Protein AF-0000000080283182 (afdb_homodimer)

Structure (mmCIF, N/CA/C/O backbone):
data_AF-0000000080283182-model_v1
#
loop_
_entity.id
_entity.type
_entity.pdbx_description
1 polymer 'HxlR family transcriptional regulator'
#
loop_
_atom_site.group_PDB
_atom_site.id
_atom_site.type_symbol
_atom_site.label_atom_id
_atom_site.label_alt_id
_atom_site.label_comp_id
_atom_site.label_asym_id
_atom_site.label_entity_id
_atom_site.label_seq_id
_atom_site.pdbx_PDB_ins_code
_atom_site.Cartn_x
_atom_site.Cartn_y
_atom_site.Cartn_z
_atom_site.occupancy
_atom_site.B_iso_or_equiv
_atom_site.auth_seq_id
_atom_site.auth_comp_id
_atom_site.auth_asym_id
_atom_site.auth_atom_id
_atom_site.pdbx_PDB_model_num
ATOM 1 N N . MET A 1 1 ? 0.717 10.25 -11.133 1 77.62 1 MET A N 1
ATOM 2 C CA . MET A 1 1 ? 1.386 9.875 -9.891 1 77.62 1 MET A CA 1
ATOM 3 C C . MET A 1 1 ? 0.505 8.953 -9.055 1 77.62 1 MET A C 1
ATOM 5 O O . MET A 1 1 ? 0.896 7.824 -8.75 1 77.62 1 MET A O 1
ATOM 9 N N . ALA A 1 2 ? -0.697 9.297 -8.867 1 79.38 2 ALA A N 1
ATOM 10 C CA . ALA A 1 2 ? -1.599 8.492 -8.047 1 79.38 2 ALA A CA 1
ATOM 11 C C . ALA A 1 2 ? -1.772 7.09 -8.633 1 79.38 2 ALA A C 1
ATOM 13 O O . ALA A 1 2 ? -1.89 6.113 -7.895 1 79.38 2 ALA A O 1
ATOM 14 N N . ALA A 1 3 ? -1.651 7.098 -9.953 1 84.56 3 ALA A N 1
ATOM 15 C CA . ALA A 1 3 ? -1.828 5.812 -10.633 1 84.56 3 ALA A CA 1
ATOM 16 C C . ALA A 1 3 ? -0.671 4.867 -10.32 1 84.56 3 ALA A C 1
ATOM 18 O O . ALA A 1 3 ? -0.865 3.652 -10.211 1 84.56 3 ALA A O 1
ATOM 19 N N . ALA A 1 4 ? 0.485 5.418 -10.164 1 87.88 4 ALA A N 1
ATOM 20 C CA . ALA A 1 4 ? 1.66 4.609 -9.844 1 87.88 4 ALA A CA 1
ATOM 21 C C . ALA A 1 4 ? 1.53 3.967 -8.469 1 87.88 4 ALA A C 1
ATOM 23 O O . ALA A 1 4 ? 1.884 2.801 -8.281 1 87.88 4 ALA A O 1
ATOM 24 N N . PHE A 1 5 ? 0.938 4.68 -7.555 1 90.19 5 PHE A N 1
ATOM 25 C CA . PHE A 1 5 ? 0.742 4.156 -6.207 1 90.19 5 PHE A CA 1
ATOM 26 C C . PHE A 1 5 ? -0.4 3.148 -6.18 1 90.19 5 PHE A C 1
ATOM 28 O O . PHE A 1 5 ? -0.365 2.184 -5.414 1 90.19 5 PHE A O 1
ATOM 35 N N . ALA A 1 6 ? -1.309 3.338 -7.027 1 86.5 6 ALA A N 1
ATOM 36 C CA . ALA A 1 6 ? -2.473 2.457 -7.082 1 86.5 6 ALA A CA 1
ATOM 37 C C . ALA A 1 6 ? -2.096 1.083 -7.629 1 86.5 6 ALA A C 1
ATOM 39 O O . ALA A 1 6 ? -2.76 0.088 -7.332 1 86.5 6 ALA A O 1
ATOM 40 N N . ALA A 1 7 ? -0.996 1.029 -8.352 1 85.56 7 ALA A N 1
ATOM 41 C CA . ALA A 1 7 ? -0.604 -0.198 -9.039 1 85.56 7 ALA A CA 1
ATOM 42 C C . ALA A 1 7 ? -0.27 -1.304 -8.039 1 85.56 7 ALA A C 1
ATOM 44 O O . ALA A 1 7 ? -0.52 -2.482 -8.305 1 85.56 7 ALA A O 1
ATOM 45 N N . ILE A 1 8 ? 0.226 -0.947 -6.957 1 85.25 8 ILE A N 1
ATOM 46 C CA . ILE A 1 8 ? 0.583 -1.993 -6.004 1 85.25 8 ILE A CA 1
ATOM 47 C C . ILE A 1 8 ? -0.077 -1.712 -4.656 1 85.25 8 ILE A C 1
ATOM 49 O O . ILE A 1 8 ? 0.289 -2.311 -3.641 1 85.25 8 ILE A O 1
ATOM 53 N N . GLY A 1 9 ? -0.959 -0.831 -4.777 1 84.81 9 GLY A N 1
ATOM 54 C CA . GLY A 1 9 ? -1.733 -0.543 -3.58 1 84.81 9 GLY A CA 1
ATOM 55 C C . GLY A 1 9 ? -2.793 -1.589 -3.291 1 84.81 9 GLY A C 1
ATOM 56 O O . GLY A 1 9 ? -3.102 -2.422 -4.145 1 84.81 9 GLY A O 1
ATOM 57 N N . GLY A 1 10 ? -3.328 -1.632 -2.061 1 83.94 10 GLY A N 1
ATOM 58 C CA . GLY A 1 10 ? -4.32 -2.596 -1.616 1 83.94 10 GLY A CA 1
ATOM 59 C C . GLY A 1 10 ? -3.914 -3.336 -0.357 1 83.94 10 GLY A C 1
ATOM 60 O O . GLY A 1 10 ? -2.723 -3.479 -0.072 1 83.94 10 GLY A O 1
ATOM 61 N N . LYS A 1 11 ? -4.875 -3.809 0.242 1 84 11 LYS A N 1
ATOM 62 C CA . LYS A 1 11 ? -4.648 -4.402 1.557 1 84 11 LYS A CA 1
ATOM 63 C C . LYS A 1 11 ? -3.949 -5.754 1.437 1 84 11 LYS A C 1
ATOM 65 O O . LYS A 1 11 ? -3.164 -6.133 2.307 1 84 11 LYS A O 1
ATOM 70 N N . TRP A 1 12 ? -4.102 -6.398 0.311 1 89.69 12 TRP A N 1
ATOM 71 C CA . TRP A 1 12 ? -3.688 -7.797 0.297 1 89.69 12 TRP A CA 1
ATOM 72 C C . TRP A 1 12 ? -2.586 -8.023 -0.733 1 89.69 12 TRP A C 1
ATOM 74 O O . TRP A 1 12 ? -1.868 -9.023 -0.67 1 89.69 12 TRP A O 1
ATOM 84 N N . LYS A 1 13 ? -2.311 -7.195 -1.584 1 92.38 13 LYS A N 1
ATOM 85 C CA . LYS A 1 13 ? -1.453 -7.461 -2.734 1 92.38 13 LYS A CA 1
ATOM 86 C C . LYS A 1 13 ? -0.019 -7.742 -2.299 1 92.38 13 LYS A C 1
ATOM 88 O O . LYS A 1 13 ? 0.546 -8.781 -2.643 1 92.38 13 LYS A O 1
ATOM 93 N N . LEU A 1 14 ? 0.535 -6.887 -1.477 1 94.38 14 LEU A N 1
ATOM 94 C CA . LEU A 1 14 ? 1.934 -7.043 -1.093 1 94.38 14 LEU A CA 1
ATOM 95 C C . LEU A 1 14 ? 2.107 -8.227 -0.147 1 94.38 14 LEU A C 1
ATOM 97 O O . LEU A 1 14 ? 3.129 -8.914 -0.192 1 94.38 14 LEU A O 1
ATOM 101 N N . THR A 1 15 ? 1.124 -8.438 0.699 1 94.19 15 THR A N 1
ATOM 102 C CA . THR A 1 15 ? 1.16 -9.594 1.593 1 94.19 15 THR A CA 1
ATOM 103 C C . THR A 1 15 ? 1.187 -10.898 0.795 1 94.19 15 THR A C 1
ATOM 105 O O . THR A 1 15 ? 1.997 -11.781 1.071 1 94.19 15 THR A O 1
ATOM 108 N N . LEU A 1 16 ? 0.335 -10.945 -0.167 1 96 16 LEU A N 1
ATOM 109 C CA . LEU A 1 16 ? 0.269 -12.148 -0.986 1 96 16 LEU A CA 1
ATOM 110 C C . LEU A 1 16 ? 1.57 -12.359 -1.755 1 96 16 LEU A C 1
ATOM 112 O O . LEU A 1 16 ? 2.07 -13.484 -1.848 1 96 16 LEU A O 1
ATOM 116 N N . VAL A 1 17 ? 2.104 -11.32 -2.299 1 97 17 VAL A N 1
ATOM 117 C CA . VAL A 1 17 ? 3.359 -11.398 -3.037 1 97 17 VAL A CA 1
ATOM 118 C C . VAL A 1 17 ? 4.473 -11.883 -2.111 1 97 17 VAL A C 1
ATOM 120 O O . VAL A 1 17 ? 5.297 -12.711 -2.504 1 97 17 VAL A O 1
ATOM 123 N N . TYR A 1 18 ? 4.5 -11.406 -0.94 1 96.62 18 TYR A N 1
ATOM 124 C CA . TYR A 1 18 ? 5.48 -11.828 0.052 1 96.62 18 TYR A CA 1
ATOM 125 C C . TYR A 1 18 ? 5.375 -13.328 0.316 1 96.62 18 TYR A C 1
ATOM 127 O O . TYR A 1 18 ? 6.383 -14.039 0.316 1 96.62 18 TYR A O 1
ATOM 135 N N . TRP A 1 19 ? 4.145 -13.781 0.59 1 96.31 19 TRP A N 1
ATOM 136 C CA . TRP A 1 19 ? 3.945 -15.195 0.891 1 96.31 19 TRP A CA 1
ATOM 137 C C . TRP A 1 19 ? 4.355 -16.062 -0.291 1 96.31 19 TRP A C 1
ATOM 139 O O . TRP A 1 19 ? 5.039 -17.078 -0.117 1 96.31 19 TRP A O 1
ATOM 149 N N . LEU A 1 20 ? 4.082 -15.602 -1.479 1 97.81 20 LEU A N 1
ATOM 150 C CA . LEU A 1 20 ? 4.391 -16.391 -2.67 1 97.81 20 LEU A CA 1
ATOM 151 C C . LEU A 1 20 ? 5.883 -16.344 -2.982 1 97.81 20 LEU A C 1
ATOM 153 O O . LEU A 1 20 ? 6.406 -17.219 -3.662 1 97.81 20 LEU A O 1
ATOM 157 N N . ALA A 1 21 ? 6.547 -15.289 -2.582 1 97.62 21 ALA A N 1
ATOM 158 C CA . ALA A 1 21 ? 8 -15.211 -2.732 1 97.62 21 ALA A CA 1
ATOM 159 C C . ALA A 1 21 ? 8.695 -16.281 -1.896 1 97.62 21 ALA A C 1
ATOM 161 O O . ALA A 1 21 ? 9.828 -16.672 -2.189 1 97.62 21 ALA A O 1
ATOM 162 N N . HIS A 1 22 ? 8.016 -16.703 -0.906 1 96.38 22 HIS A N 1
ATOM 163 C CA . HIS A 1 22 ? 8.602 -17.703 -0.014 1 96.38 22 HIS A CA 1
ATOM 164 C C . HIS A 1 22 ? 8.078 -19.094 -0.325 1 96.38 22 HIS A C 1
ATOM 166 O O . HIS A 1 22 ? 8.297 -20.031 0.449 1 96.38 22 HIS A O 1
ATOM 172 N N . GLY A 1 23 ? 7.352 -19.219 -1.349 1 96.69 23 GLY A N 1
ATOM 173 C CA . GLY A 1 23 ? 6.906 -20.516 -1.822 1 96.69 23 GLY A CA 1
ATOM 174 C C . GLY A 1 23 ? 5.574 -20.469 -2.545 1 96.69 23 GLY A C 1
ATOM 175 O O . GLY A 1 23 ? 4.656 -19.75 -2.117 1 96.69 23 GLY A O 1
ATOM 176 N N . GLU A 1 24 ? 5.586 -21.203 -3.637 1 97.25 24 GLU A N 1
ATOM 177 C CA . GLU A 1 24 ? 4.297 -21.344 -4.309 1 97.25 24 GLU A CA 1
ATOM 178 C C . GLU A 1 24 ? 3.266 -22 -3.389 1 97.25 24 GLU A C 1
ATOM 180 O O . GLU A 1 24 ? 3.625 -22.703 -2.443 1 97.25 24 GLU A O 1
ATOM 185 N N . SER A 1 25 ? 1.929 -21.719 -3.652 1 97.12 25 SER A N 1
ATOM 186 C CA . SER A 1 25 ? 0.898 -22.234 -2.756 1 97.12 25 SER A CA 1
ATOM 187 C C . SER A 1 25 ? -0.432 -22.406 -3.482 1 97.12 25 SER A C 1
ATOM 189 O O . SER A 1 25 ? -0.681 -21.734 -4.492 1 97.12 25 SER A O 1
ATOM 191 N N . HIS A 1 26 ? -1.132 -23.391 -2.971 1 96.5 26 HIS A N 1
ATOM 192 C CA . HIS A 1 26 ? -2.504 -23.5 -3.449 1 96.5 26 HIS A CA 1
ATOM 193 C C . HIS A 1 26 ? -3.438 -22.562 -2.691 1 96.5 26 HIS A C 1
ATOM 195 O O . HIS A 1 26 ? -3.025 -21.922 -1.725 1 96.5 26 HIS A O 1
ATOM 201 N N . PHE A 1 27 ? -4.699 -22.469 -3.221 1 96.94 27 PHE A N 1
ATOM 202 C CA . PHE A 1 27 ? -5.668 -21.5 -2.723 1 96.94 27 PHE A CA 1
ATOM 203 C C . PHE A 1 27 ? -5.867 -21.656 -1.22 1 96.94 27 PHE A C 1
ATOM 205 O O . PHE A 1 27 ? -5.77 -20.688 -0.47 1 96.94 27 PHE A O 1
ATOM 212 N N . ALA A 1 28 ? -6.051 -22.828 -0.768 1 95.56 28 ALA A N 1
ATOM 213 C CA . ALA A 1 28 ? -6.324 -23.109 0.64 1 95.56 28 ALA A CA 1
ATOM 214 C C . ALA A 1 28 ? -5.121 -22.75 1.511 1 95.56 28 ALA A C 1
ATOM 216 O O . ALA A 1 28 ? -5.281 -22.297 2.645 1 95.56 28 ALA A O 1
ATOM 217 N N . GLY A 1 29 ? -3.98 -22.984 1.053 1 95.75 29 GLY A N 1
ATOM 218 C CA . GLY A 1 29 ? -2.764 -22.625 1.763 1 95.75 29 GLY A CA 1
ATOM 219 C C . GLY A 1 29 ? -2.619 -21.125 1.969 1 95.75 29 GLY A C 1
ATOM 220 O O . GLY A 1 29 ? -2.252 -20.672 3.057 1 95.75 29 GLY A O 1
ATOM 221 N N . LEU A 1 30 ? -2.912 -20.375 0.934 1 96.19 30 LEU A N 1
ATOM 222 C CA . LEU A 1 30 ? -2.869 -18.922 1.03 1 96.19 30 LEU A CA 1
ATOM 223 C C . LEU A 1 30 ? -3.936 -18.406 1.991 1 96.19 30 LEU A C 1
ATOM 225 O O . LEU A 1 30 ? -3.678 -17.5 2.783 1 96.19 30 LEU A O 1
ATOM 229 N N . ARG A 1 31 ? -5.055 -19.031 1.892 1 94.56 31 ARG A N 1
ATOM 230 C CA . ARG A 1 31 ? -6.148 -18.625 2.771 1 94.56 31 ARG A CA 1
ATOM 231 C C . ARG A 1 31 ? -5.781 -18.844 4.234 1 94.56 31 ARG A C 1
ATOM 233 O O . ARG A 1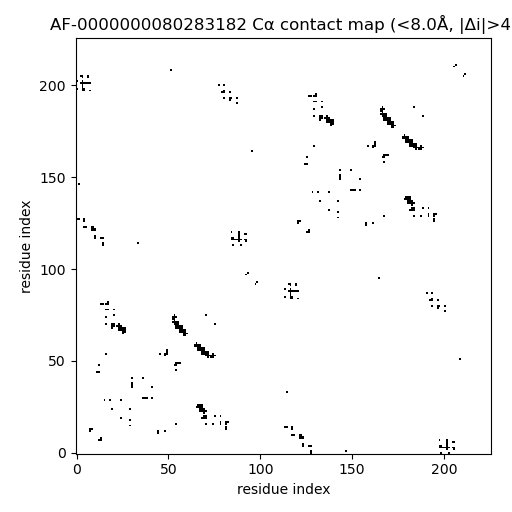 31 ? -6.074 -18 5.086 1 94.56 31 ARG A O 1
ATOM 240 N N . ARG A 1 32 ? -5.105 -19.844 4.531 1 93 32 ARG A N 1
ATOM 241 C CA . ARG A 1 32 ? -4.723 -20.188 5.898 1 93 32 ARG A CA 1
ATOM 242 C C . ARG A 1 32 ? -3.711 -19.188 6.445 1 93 32 ARG A C 1
ATOM 244 O O . ARG A 1 32 ? -3.76 -18.828 7.621 1 93 32 ARG A O 1
ATOM 251 N N . ARG A 1 33 ? -2.871 -18.734 5.648 1 89.88 33 ARG A N 1
ATOM 252 C CA . ARG A 1 33 ? -1.852 -17.766 6.059 1 89.88 33 ARG A CA 1
ATOM 253 C C . ARG A 1 33 ? -2.469 -16.406 6.336 1 89.88 33 ARG A C 1
ATOM 255 O O . ARG A 1 33 ? -1.979 -15.656 7.184 1 89.88 33 ARG A O 1
ATOM 262 N N . GLY A 1 34 ? -3.418 -16.109 5.508 1 80.88 34 GLY A N 1
ATOM 263 C CA . GLY A 1 34 ? -4.051 -14.805 5.582 1 80.88 34 GLY A CA 1
ATOM 264 C C . GLY A 1 34 ? -5.203 -14.75 6.57 1 80.88 34 GLY A C 1
ATOM 265 O O . GLY A 1 34 ? -6.113 -13.938 6.422 1 80.88 34 GLY A O 1
ATOM 266 N N . ALA A 1 35 ? -5.223 -15.5 7.672 1 68.88 35 ALA A N 1
ATOM 267 C CA . ALA A 1 35 ? -6.336 -15.508 8.609 1 68.88 35 ALA A CA 1
ATOM 268 C C . ALA A 1 35 ? -6.906 -14.102 8.797 1 68.88 35 ALA A C 1
ATOM 270 O O . ALA A 1 35 ? -6.16 -13.148 9.031 1 68.88 35 ALA A O 1
ATOM 271 N N . PRO A 1 36 ? -8.18 -13.859 8.328 1 84.81 36 PRO A N 1
ATOM 272 C CA . PRO A 1 36 ? -9.281 -12.898 8.25 1 84.81 36 PRO A CA 1
ATOM 273 C C . PRO A 1 36 ? -9.586 -12.453 6.824 1 84.81 36 PRO A C 1
ATOM 275 O O . PRO A 1 36 ? -10.445 -11.594 6.605 1 84.81 36 PRO A O 1
ATOM 278 N N . ILE A 1 37 ? -8.883 -13.047 5.891 1 90.12 37 ILE A N 1
ATOM 279 C CA . ILE A 1 37 ? -9.25 -12.766 4.508 1 90.12 37 ILE A CA 1
ATOM 280 C C . ILE A 1 37 ? -10.312 -13.766 4.043 1 90.12 37 ILE A C 1
ATOM 282 O O . ILE A 1 37 ? -10.172 -14.969 4.258 1 90.12 37 ILE A O 1
ATOM 286 N N . THR A 1 38 ? -11.375 -13.352 3.453 1 95.06 38 THR A N 1
ATOM 287 C CA . THR A 1 38 ? -12.43 -14.234 2.963 1 95.06 38 THR A CA 1
ATOM 288 C C . THR A 1 38 ? -12.023 -14.875 1.642 1 95.06 38 THR A C 1
ATOM 290 O O . THR A 1 38 ? -11.156 -14.359 0.93 1 95.06 38 THR A O 1
ATOM 293 N N . PRO A 1 39 ? -12.648 -15.977 1.296 1 96.25 39 PRO A N 1
ATOM 294 C CA . PRO A 1 39 ? -12.352 -16.625 0.012 1 96.25 39 PRO A CA 1
ATOM 295 C C . PRO A 1 39 ? -12.609 -15.703 -1.18 1 96.25 39 PRO A C 1
ATOM 297 O O . PRO A 1 39 ? -11.828 -15.695 -2.137 1 96.25 39 PRO A O 1
ATOM 300 N N . LYS A 1 40 ? -13.617 -14.984 -1.118 1 97.19 40 LYS A N 1
ATOM 301 C CA . LYS A 1 40 ? -13.969 -14.086 -2.215 1 97.19 40 LYS A CA 1
ATOM 302 C C . LYS A 1 40 ? -12.875 -13.039 -2.432 1 97.19 40 LYS A C 1
ATOM 304 O O . LYS A 1 40 ? -12.445 -12.812 -3.564 1 97.19 40 LYS A O 1
ATOM 309 N N . VAL A 1 41 ? -12.484 -12.43 -1.392 1 95.62 41 VAL A N 1
ATOM 310 C CA . VAL A 1 41 ? -11.477 -11.375 -1.478 1 95.62 41 VAL A CA 1
ATOM 311 C C . VAL A 1 41 ? -10.148 -11.969 -1.944 1 95.6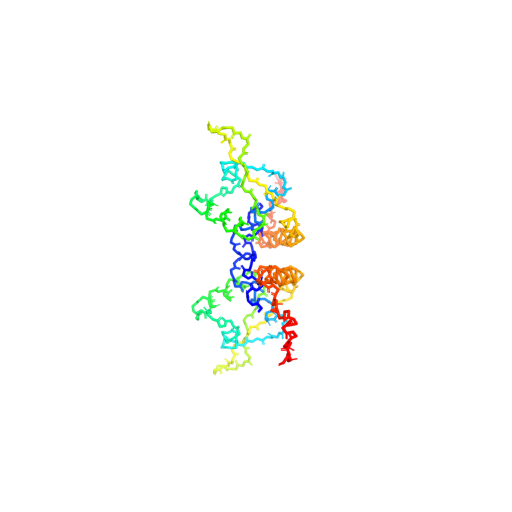2 41 VAL A C 1
ATOM 313 O O . VAL A 1 41 ? -9.461 -11.383 -2.777 1 95.62 41 VAL A O 1
ATOM 316 N N . LEU A 1 42 ? -9.805 -13.109 -1.4 1 96.94 42 LEU A N 1
ATOM 317 C CA . LEU A 1 42 ? -8.578 -13.773 -1.825 1 96.94 42 LEU A CA 1
ATOM 318 C C . LEU A 1 42 ? -8.609 -14.07 -3.32 1 96.94 42 LEU A C 1
ATOM 320 O O . LEU A 1 42 ? -7.641 -13.805 -4.031 1 96.94 42 LEU A O 1
ATOM 324 N N . ALA A 1 43 ? -9.727 -14.578 -3.822 1 97.88 43 ALA A N 1
ATOM 325 C CA . ALA A 1 43 ? -9.883 -14.875 -5.246 1 97.88 43 ALA A CA 1
ATOM 326 C C . ALA A 1 43 ? -9.727 -13.609 -6.09 1 97.88 43 ALA A C 1
ATOM 328 O O . ALA A 1 43 ? -9.039 -13.625 -7.113 1 97.88 43 ALA A O 1
ATOM 329 N N . GLU A 1 44 ? -10.336 -12.609 -5.641 1 97.25 44 GLU A N 1
ATOM 330 C CA . GLU A 1 44 ? -10.258 -11.328 -6.34 1 97.25 44 GLU A CA 1
ATOM 331 C C . GLU A 1 44 ? -8.828 -10.805 -6.375 1 97.25 44 GLU A C 1
ATOM 333 O O . GLU A 1 44 ? -8.359 -10.328 -7.41 1 97.25 44 GLU A O 1
ATOM 338 N N . GLN A 1 45 ? -8.125 -10.914 -5.25 1 96.25 45 GLN A N 1
ATOM 339 C CA . GLN A 1 45 ? -6.742 -10.453 -5.176 1 96.25 45 GLN A CA 1
ATOM 340 C C . GLN A 1 45 ? -5.836 -11.273 -6.09 1 96.25 45 GLN A C 1
ATOM 342 O O . GLN A 1 45 ? -4.969 -10.727 -6.773 1 96.25 45 GLN A O 1
ATOM 347 N N . LEU A 1 46 ? -6.047 -12.531 -6.125 1 97.81 46 LEU A N 1
ATOM 348 C CA . LEU A 1 46 ? -5.242 -13.398 -6.977 1 97.81 46 LEU A CA 1
ATOM 349 C C . LEU A 1 46 ? -5.516 -13.117 -8.453 1 97.81 46 LEU A C 1
ATOM 351 O O . LEU A 1 46 ? -4.586 -13.094 -9.266 1 97.81 46 LEU A O 1
ATOM 355 N N . ARG A 1 47 ? -6.77 -12.867 -8.797 1 97.88 47 ARG A N 1
ATOM 356 C CA . ARG A 1 47 ? -7.121 -12.508 -10.164 1 97.88 47 ARG A CA 1
ATOM 357 C C . ARG A 1 47 ? -6.453 -11.203 -10.578 1 97.88 47 ARG A C 1
ATOM 359 O O . ARG A 1 47 ? -5.945 -11.078 -11.695 1 97.88 47 ARG A O 1
ATOM 366 N N . GLU A 1 48 ? -6.461 -10.25 -9.758 1 96.38 48 GLU A N 1
ATOM 367 C CA . GLU A 1 48 ? -5.84 -8.961 -10.055 1 96.38 48 GLU A CA 1
ATOM 368 C C . GLU A 1 48 ? -4.328 -9.102 -10.219 1 96.38 48 GLU A C 1
ATOM 370 O O . GLU A 1 48 ? -3.746 -8.523 -11.141 1 96.38 48 GLU A O 1
ATOM 375 N N . LEU A 1 49 ? -3.732 -9.859 -9.344 1 97.19 49 LEU A N 1
ATOM 376 C CA . LEU A 1 49 ? -2.293 -10.07 -9.43 1 97.19 49 LEU A CA 1
ATOM 377 C C . LEU A 1 49 ? -1.924 -10.82 -10.703 1 97.19 49 LEU A C 1
ATOM 379 O O . LEU A 1 49 ? -0.879 -10.555 -11.305 1 97.19 49 LEU A O 1
ATOM 383 N N . GLU A 1 50 ? -2.791 -11.734 -11.094 1 97.81 50 GLU A N 1
ATOM 384 C CA . GLU A 1 50 ? -2.586 -12.445 -12.352 1 97.81 50 GLU A CA 1
ATOM 385 C C . GLU A 1 50 ? -2.723 -11.5 -13.547 1 97.81 50 GLU A C 1
ATOM 387 O O . GLU A 1 50 ? -1.884 -11.508 -14.445 1 97.81 50 GLU A O 1
ATOM 392 N N . ALA A 1 51 ? -3.736 -10.703 -13.539 1 95.62 51 ALA A N 1
ATOM 393 C CA . ALA A 1 51 ? -3.984 -9.75 -14.617 1 95.62 51 ALA A CA 1
ATOM 394 C C . ALA A 1 51 ? -2.832 -8.758 -14.742 1 95.62 51 ALA A C 1
ATOM 396 O O . ALA A 1 51 ? -2.496 -8.328 -15.852 1 95.62 51 ALA A O 1
ATOM 397 N N . ASP A 1 52 ? -2.189 -8.492 -13.664 1 94.88 52 ASP A N 1
ATOM 398 C CA . ASP A 1 52 ? -1.088 -7.539 -13.633 1 94.88 52 ASP A CA 1
ATOM 399 C C . ASP A 1 52 ? 0.235 -8.211 -13.992 1 94.88 52 ASP A C 1
ATOM 401 O O . ASP A 1 52 ? 1.271 -7.551 -14.086 1 94.88 52 ASP A O 1
ATOM 405 N N . GLY A 1 53 ? 0.181 -9.516 -14.07 1 96.94 53 GLY A N 1
ATOM 406 C CA . GLY A 1 53 ? 1.356 -10.258 -14.492 1 96.94 53 GLY A CA 1
ATOM 407 C C . GLY A 1 53 ? 2.307 -10.578 -13.359 1 96.94 53 GLY A C 1
ATOM 408 O O . GLY A 1 53 ? 3.445 -10.992 -13.586 1 96.94 53 GLY A O 1
ATOM 409 N N . LEU A 1 54 ? 1.879 -10.422 -12.148 1 97.81 54 LEU A N 1
ATOM 410 C CA . LEU A 1 54 ? 2.75 -10.602 -10.992 1 97.81 54 LEU A CA 1
ATOM 411 C C . LEU A 1 54 ? 2.707 -12.047 -10.5 1 97.81 54 LEU A C 1
ATOM 413 O O . LEU A 1 54 ? 3.688 -12.547 -9.945 1 97.81 54 LEU A O 1
ATOM 417 N N . VAL A 1 55 ? 1.555 -12.664 -10.656 1 98.5 55 VAL A N 1
ATOM 418 C CA . VAL A 1 55 ? 1.317 -14.031 -10.195 1 98.5 55 VAL A CA 1
ATOM 419 C C . VAL A 1 55 ? 0.787 -14.875 -11.352 1 98.5 55 VAL A C 1
ATOM 421 O O . VAL A 1 55 ? 0.076 -14.375 -12.227 1 98.5 55 VAL A O 1
ATOM 424 N N . GLU A 1 56 ? 1.189 -16.078 -11.352 1 98.56 56 GLU A N 1
ATOM 425 C CA . GLU A 1 56 ? 0.609 -17 -12.32 1 98.56 56 GLU A CA 1
ATOM 426 C C . GLU A 1 56 ? -0.076 -18.172 -11.633 1 98.56 56 GLU A C 1
ATOM 428 O O . GLU A 1 56 ? 0.386 -18.641 -10.586 1 98.56 56 GLU A O 1
ATOM 433 N N . ARG A 1 57 ? -1.195 -18.5 -12.203 1 97.31 57 ARG A N 1
ATOM 434 C CA . ARG A 1 57 ? -1.975 -19.672 -11.812 1 97.31 57 ARG A CA 1
ATOM 435 C C . ARG A 1 57 ? -1.593 -20.891 -12.656 1 97.31 57 ARG A C 1
ATOM 437 O O . ARG A 1 57 ? -1.746 -20.875 -13.883 1 97.31 57 ARG A O 1
ATOM 444 N N . VAL A 1 58 ? -1.069 -21.953 -12 1 96.5 58 VAL A N 1
ATOM 445 C CA . VAL A 1 58 ? -0.508 -23.094 -12.727 1 96.5 58 VAL A CA 1
ATOM 446 C C . VAL A 1 58 ? -1.296 -24.359 -12.398 1 96.5 58 VAL A C 1
ATOM 448 O O . VAL A 1 58 ? -1.454 -24.719 -11.227 1 96.5 58 VAL A O 1
ATOM 451 N N . GLU A 1 59 ? -1.73 -25.031 -13.453 1 93.56 59 GLU A N 1
ATOM 452 C CA . GLU A 1 59 ? -2.334 -26.344 -13.281 1 93.56 59 GLU A CA 1
ATOM 453 C C . GLU A 1 59 ? -1.27 -27.438 -13.195 1 93.56 59 GLU A C 1
ATOM 455 O O . GLU A 1 59 ? -0.413 -27.547 -14.078 1 93.56 59 GLU A O 1
ATOM 460 N N . THR A 1 60 ? -1.199 -28.297 -12.172 1 88.69 60 THR A N 1
ATOM 461 C CA . THR A 1 60 ? -0.1 -29.219 -11.906 1 88.69 60 THR A CA 1
ATOM 462 C C . THR A 1 60 ? -0.376 -30.594 -12.531 1 88.69 60 THR A C 1
ATOM 464 O O . THR A 1 60 ? 0.472 -31.484 -12.484 1 88.69 60 THR A O 1
ATOM 467 N N . GLY A 1 61 ? -1.428 -30.922 -13.062 1 85.5 61 GLY A N 1
ATOM 468 C CA . GLY A 1 61 ? -1.767 -32.219 -13.648 1 85.5 61 GLY A CA 1
ATOM 469 C C . GLY A 1 61 ? -3.176 -32.25 -14.203 1 85.5 61 GLY A C 1
ATOM 470 O O . GLY A 1 61 ? -3.793 -31.219 -14.438 1 85.5 61 GLY A O 1
ATOM 471 N N . PRO A 1 62 ? -3.484 -33.594 -14.688 1 81.38 62 PRO A N 1
ATOM 472 C CA . PRO A 1 62 ? -4.836 -33.75 -15.227 1 81.38 62 PRO A CA 1
ATOM 473 C C . PRO A 1 62 ? -5.926 -33.469 -14.188 1 81.38 62 PRO A C 1
ATOM 475 O O . PRO A 1 62 ? -5.676 -33.594 -12.984 1 81.38 62 PRO A O 1
ATOM 478 N N . VAL A 1 63 ? -7.027 -32.906 -14.648 1 72.62 63 VAL A N 1
ATOM 479 C CA . VAL A 1 63 ? -8.156 -32.656 -13.758 1 72.62 63 VAL A CA 1
ATOM 480 C C . VAL A 1 63 ? -8.586 -34 -13.117 1 72.62 63 VAL A C 1
ATOM 482 O O . VAL A 1 63 ? -8.695 -35 -13.789 1 72.62 63 VAL A O 1
ATOM 485 N N . PRO A 1 64 ? -8.789 -34 -11.672 1 74 64 PRO A N 1
ATOM 486 C CA . PRO A 1 64 ? -8.781 -32.844 -10.805 1 74 64 PRO A CA 1
ATOM 487 C C . PRO A 1 64 ? -7.383 -32.5 -10.289 1 74 64 PRO A C 1
ATOM 489 O O . PRO A 1 64 ? -6.879 -33.156 -9.375 1 74 64 PRO A O 1
ATOM 492 N N . ALA A 1 65 ? -6.543 -31.797 -11.102 1 77.06 65 ALA A N 1
ATOM 493 C CA . ALA A 1 65 ? -5.191 -31.438 -10.68 1 77.06 65 ALA A CA 1
ATOM 494 C C . ALA A 1 65 ? -5.199 -30.21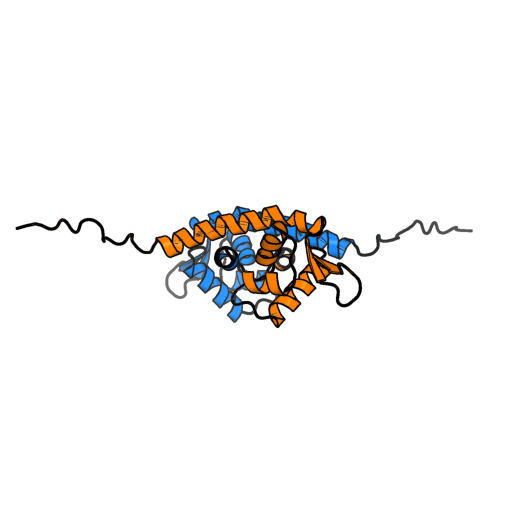9 -9.773 1 77.06 65 ALA A C 1
ATOM 496 O O . ALA A 1 65 ? -6.137 -29.422 -9.805 1 77.06 65 ALA A O 1
ATOM 497 N N . ARG A 1 66 ? -4.273 -30.141 -8.922 1 88.62 66 ARG A N 1
ATOM 498 C CA . ARG A 1 66 ? -4.117 -29.016 -7.996 1 88.62 66 ARG A CA 1
ATOM 499 C C . ARG A 1 66 ? -3.648 -27.766 -8.734 1 88.62 66 ARG A C 1
ATOM 501 O O . ARG A 1 66 ? -2.863 -27.844 -9.68 1 88.62 66 ARG A O 1
ATOM 508 N N . VAL A 1 67 ? -4.34 -26.734 -8.414 1 95.88 67 VAL A N 1
ATOM 509 C CA . VAL A 1 67 ? -3.914 -25.438 -8.906 1 95.88 67 VAL A CA 1
ATOM 510 C C . VAL A 1 67 ? -2.996 -24.766 -7.879 1 95.88 67 VAL A C 1
ATOM 512 O O . VAL A 1 67 ? -3.291 -24.766 -6.684 1 95.88 67 VAL A O 1
ATOM 515 N N . ILE A 1 68 ? -1.868 -24.359 -8.43 1 97.62 68 ILE A N 1
ATOM 516 C CA . ILE A 1 68 ? -0.987 -23.641 -7.516 1 97.62 68 ILE A CA 1
ATOM 517 C C . ILE A 1 68 ? -0.735 -22.219 -8.055 1 97.62 68 ILE A C 1
ATOM 519 O O . ILE A 1 68 ? -0.931 -21.953 -9.242 1 97.62 68 ILE A O 1
ATOM 523 N N . TYR A 1 69 ? -0.388 -21.375 -7.164 1 98.5 69 TYR A N 1
ATOM 524 C CA . TYR A 1 69 ? 0 -20 -7.477 1 98.5 69 TYR A CA 1
ATOM 525 C C . TYR A 1 69 ? 1.48 -19.781 -7.191 1 98.5 69 TYR A C 1
ATOM 527 O O . TYR A 1 69 ? 2.006 -20.266 -6.184 1 98.5 69 TYR A O 1
ATOM 535 N N . ARG A 1 70 ? 2.191 -19.062 -8.039 1 98.44 70 ARG A N 1
ATOM 536 C CA . ARG A 1 70 ? 3.588 -18.688 -7.828 1 98.44 70 ARG A CA 1
ATOM 537 C C . ARG A 1 70 ? 3.893 -17.328 -8.445 1 98.44 70 ARG A C 1
ATOM 539 O O . ARG A 1 70 ? 3.137 -16.844 -9.281 1 98.44 70 ARG A O 1
ATOM 546 N N . LEU A 1 71 ? 4.945 -16.75 -8.008 1 98.44 71 LEU A N 1
ATOM 547 C CA . LEU A 1 71 ? 5.375 -15.477 -8.578 1 98.44 71 LEU A CA 1
ATOM 548 C C . LEU A 1 71 ? 5.961 -15.68 -9.969 1 98.44 71 LEU A C 1
ATOM 550 O O . LEU A 1 71 ? 6.684 -16.656 -10.211 1 98.44 71 LEU A O 1
ATOM 554 N N . THR A 1 72 ? 5.574 -14.789 -10.844 1 98.38 72 THR A N 1
ATOM 555 C CA . THR A 1 72 ? 6.254 -14.727 -12.133 1 98.38 72 THR A CA 1
ATOM 556 C C . THR A 1 72 ? 7.621 -14.062 -12 1 98.38 72 THR A C 1
ATOM 558 O O . THR A 1 72 ? 7.91 -13.438 -10.977 1 98.38 72 THR A O 1
ATOM 561 N N . PRO A 1 73 ? 8.438 -14.195 -13.094 1 98.12 73 PRO A N 1
ATOM 562 C CA . PRO A 1 73 ? 9.672 -13.414 -13.07 1 98.12 73 PRO A CA 1
ATOM 563 C C . PRO A 1 73 ? 9.422 -11.914 -12.898 1 98.12 73 PRO A C 1
ATOM 565 O O . PRO A 1 73 ? 10.141 -11.25 -12.148 1 98.12 73 PRO A O 1
ATOM 568 N N . TYR A 1 74 ? 8.391 -11.367 -13.492 1 97.94 74 TYR A N 1
ATOM 569 C CA . TYR A 1 74 ? 8.031 -9.969 -13.32 1 97.94 74 TYR A CA 1
ATOM 570 C C . TYR A 1 74 ? 7.594 -9.695 -11.883 1 97.94 74 TYR A C 1
ATOM 572 O O . TYR A 1 74 ? 7.941 -8.656 -11.312 1 97.94 74 TYR A O 1
ATOM 580 N N . GLY A 1 75 ? 6.895 -10.648 -11.305 1 98.12 75 GLY A N 1
ATOM 581 C CA . GLY A 1 75 ? 6.438 -10.516 -9.93 1 98.12 75 GLY A CA 1
ATOM 582 C C . GLY A 1 75 ? 7.574 -10.367 -8.938 1 98.12 75 GLY A C 1
ATOM 583 O O . GLY A 1 75 ? 7.422 -9.719 -7.902 1 98.12 75 GLY A O 1
ATOM 584 N N . THR A 1 76 ? 8.695 -10.906 -9.305 1 98.25 76 THR A N 1
ATOM 585 C CA . THR A 1 76 ? 9.836 -10.828 -8.406 1 98.25 76 THR A CA 1
ATOM 586 C C . THR A 1 76 ? 10.414 -9.414 -8.383 1 98.25 76 THR A C 1
ATOM 588 O O . THR A 1 76 ? 11.125 -9.047 -7.453 1 98.25 76 THR A O 1
ATOM 591 N N . THR A 1 77 ? 10.109 -8.594 -9.344 1 98.12 77 THR A N 1
ATOM 592 C CA . THR A 1 77 ? 10.703 -7.266 -9.445 1 98.12 77 THR A CA 1
ATOM 593 C C . THR A 1 77 ? 10.141 -6.336 -8.375 1 98.12 77 THR A C 1
ATOM 595 O O . THR A 1 77 ? 10.719 -5.281 -8.094 1 98.12 77 THR A O 1
ATOM 598 N N . VAL A 1 78 ? 9.008 -6.73 -7.789 1 97.81 78 VAL A N 1
ATOM 599 C CA . VAL A 1 78 ? 8.391 -5.848 -6.801 1 97.81 78 VAL A CA 1
ATOM 600 C C . VAL A 1 78 ? 8.875 -6.219 -5.402 1 97.81 78 VAL A C 1
ATOM 602 O O . VAL A 1 78 ? 8.609 -5.504 -4.434 1 97.81 78 VAL A O 1
ATOM 605 N N . LEU A 1 79 ? 9.711 -7.18 -5.266 1 98.31 79 LEU A N 1
ATOM 606 C CA . LEU A 1 79 ? 10.086 -7.719 -3.963 1 98.31 79 LEU A CA 1
ATOM 607 C C . LEU A 1 79 ? 10.852 -6.684 -3.146 1 98.31 79 LEU A C 1
ATOM 609 O O . LEU A 1 79 ? 10.688 -6.602 -1.927 1 98.31 79 LEU A O 1
ATOM 613 N N . PRO A 1 80 ? 11.656 -5.812 -3.766 1 98.19 80 PRO A N 1
ATOM 614 C CA . PRO A 1 80 ? 12.297 -4.773 -2.953 1 98.19 80 PRO A CA 1
ATOM 615 C C . PRO A 1 80 ? 11.281 -3.838 -2.291 1 98.19 80 PRO A C 1
ATOM 617 O O . PRO A 1 80 ? 11.484 -3.412 -1.151 1 98.19 80 PRO A O 1
ATOM 620 N N . VAL A 1 81 ? 10.25 -3.578 -2.967 1 97.25 81 VAL A N 1
ATOM 621 C CA . VAL A 1 81 ? 9.172 -2.77 -2.404 1 97.25 81 VAL A CA 1
ATOM 622 C C . VAL A 1 81 ? 8.5 -3.525 -1.259 1 97.25 81 VAL A C 1
ATOM 624 O O . VAL A 1 81 ? 8.305 -2.971 -0.175 1 97.25 81 VAL A O 1
ATOM 627 N N . VAL A 1 82 ? 8.219 -4.75 -1.461 1 97.12 82 VAL A N 1
ATOM 628 C CA . VAL A 1 82 ? 7.57 -5.609 -0.474 1 97.12 82 VAL A CA 1
ATOM 629 C C . VAL A 1 82 ? 8.414 -5.656 0.799 1 97.12 82 VAL A C 1
ATOM 631 O O . VAL A 1 82 ? 7.891 -5.484 1.903 1 97.12 82 VAL A O 1
ATOM 634 N N . GLU A 1 83 ? 9.664 -5.824 0.6 1 97.44 83 GLU A N 1
ATOM 635 C CA . GLU A 1 83 ? 10.562 -5.918 1.744 1 97.44 83 GLU A CA 1
ATOM 636 C C . GLU A 1 83 ? 10.664 -4.586 2.48 1 97.44 83 GLU A C 1
ATOM 638 O O . GLU A 1 83 ? 10.734 -4.555 3.711 1 97.44 83 GLU A O 1
ATOM 643 N N . GLY A 1 84 ? 10.695 -3.473 1.729 1 97.19 84 GLY A N 1
ATOM 644 C CA . GLY A 1 84 ? 10.68 -2.16 2.357 1 97.19 84 GLY A CA 1
ATOM 645 C C . GLY A 1 84 ? 9.445 -1.927 3.215 1 97.19 84 GLY A C 1
ATOM 646 O O . GLY A 1 84 ? 9.555 -1.414 4.332 1 97.19 84 GLY A O 1
ATOM 647 N N . VAL A 1 85 ? 8.344 -2.377 2.713 1 96.38 85 VAL A N 1
ATOM 648 C CA . VAL A 1 85 ? 7.09 -2.232 3.445 1 96.38 85 VAL A CA 1
ATOM 649 C C . VAL A 1 85 ? 7.117 -3.115 4.691 1 96.38 85 VAL A C 1
ATOM 651 O O . VAL A 1 85 ? 6.73 -2.676 5.777 1 96.38 85 VAL A O 1
ATOM 654 N N . ARG A 1 86 ? 7.527 -4.281 4.543 1 95.44 86 ARG A N 1
ATOM 655 C CA . ARG A 1 86 ? 7.586 -5.207 5.668 1 95.44 86 ARG A CA 1
ATOM 656 C C . ARG A 1 86 ? 8.453 -4.652 6.793 1 95.44 86 ARG A C 1
ATOM 658 O O . ARG A 1 86 ? 8.023 -4.59 7.945 1 95.44 86 ARG A O 1
ATOM 665 N N . VAL A 1 87 ? 9.633 -4.25 6.441 1 97.12 87 VAL A N 1
ATOM 666 C CA . VAL A 1 87 ? 10.602 -3.789 7.43 1 97.12 87 VAL A CA 1
ATOM 667 C C . VAL A 1 87 ? 10.07 -2.541 8.133 1 97.12 87 VAL A C 1
ATOM 669 O O . VAL A 1 87 ? 10.055 -2.475 9.367 1 97.12 87 VAL A O 1
ATOM 672 N N . TRP A 1 88 ? 9.648 -1.639 7.395 1 97.31 88 TRP A N 1
ATOM 673 C CA . TRP A 1 88 ? 9.133 -0.412 7.992 1 97.31 88 TRP A CA 1
ATOM 674 C C . TRP A 1 88 ? 7.879 -0.693 8.812 1 97.31 88 TRP A C 1
ATOM 676 O O . TRP A 1 88 ? 7.703 -0.138 9.898 1 97.31 88 TRP A O 1
ATOM 686 N N . GLY A 1 89 ? 7 -1.474 8.25 1 95.81 89 GLY A N 1
ATOM 687 C CA . GLY A 1 89 ? 5.773 -1.815 8.953 1 95.81 89 GLY A CA 1
ATOM 688 C C . GLY A 1 89 ? 6.02 -2.463 10.305 1 95.81 89 GLY A C 1
ATOM 689 O O . GLY A 1 89 ? 5.332 -2.152 11.281 1 95.81 89 GLY A O 1
ATOM 690 N N . GLU A 1 90 ? 6.957 -3.34 10.344 1 95.25 90 GLU A N 1
ATOM 691 C CA . GLU A 1 90 ? 7.316 -3.99 11.602 1 95.25 90 GLU A CA 1
ATOM 692 C C . GLU A 1 90 ? 7.855 -2.979 12.609 1 95.25 90 GLU A C 1
ATOM 694 O O . GLU A 1 90 ? 7.484 -3.01 13.781 1 95.25 90 GLU A O 1
ATOM 699 N N . ALA A 1 91 ? 8.695 -2.092 12.156 1 96.12 91 ALA A N 1
ATOM 700 C CA . ALA A 1 91 ? 9.219 -1.038 13.023 1 96.12 91 ALA A CA 1
ATOM 701 C C . ALA A 1 91 ? 8.094 -0.133 13.523 1 96.12 91 ALA A C 1
ATOM 703 O O . ALA A 1 91 ? 8.094 0.279 14.688 1 96.12 91 ALA A O 1
ATOM 704 N N . HIS A 1 92 ? 7.188 0.159 12.68 1 96.12 92 HIS A N 1
ATOM 705 C CA . HIS A 1 92 ? 6.047 1.001 13.023 1 96.12 92 HIS A CA 1
ATOM 706 C C . HIS A 1 92 ? 5.172 0.338 14.078 1 96.12 92 HIS A C 1
ATOM 708 O O . HIS A 1 92 ? 4.738 0.993 15.031 1 96.12 92 HIS A O 1
ATOM 714 N N . LEU A 1 93 ? 4.926 -0.9 13.953 1 93.38 93 LEU A N 1
ATOM 715 C CA . LEU A 1 93 ? 4.121 -1.63 14.922 1 93.38 93 LEU A CA 1
ATOM 716 C C . LEU A 1 93 ? 4.801 -1.646 16.281 1 93.38 93 LEU A C 1
ATOM 718 O O . LEU A 1 93 ? 4.133 -1.532 17.312 1 93.38 93 LEU A O 1
ATOM 722 N N . GLU A 1 94 ? 6.074 -1.801 16.25 1 93.5 94 GLU A N 1
ATOM 723 C CA . GLU A 1 94 ? 6.828 -1.769 17.5 1 93.5 94 GLU A CA 1
ATOM 724 C C . GLU A 1 94 ? 6.719 -0.405 18.188 1 93.5 94 GLU A C 1
ATOM 726 O O . GLU A 1 94 ? 6.598 -0.32 19.406 1 93.5 94 GLU A O 1
ATOM 731 N N . ARG A 1 95 ? 6.793 0.59 17.344 1 92.12 95 ARG A N 1
ATOM 732 C CA . ARG A 1 95 ? 6.691 1.951 17.859 1 92.12 95 ARG A CA 1
ATOM 733 C C . ARG A 1 95 ? 5.312 2.215 18.453 1 92.12 95 ARG A C 1
ATOM 735 O O . ARG A 1 95 ? 5.191 2.832 19.516 1 92.12 95 ARG A O 1
ATOM 742 N N . THR A 1 96 ? 4.32 1.771 17.781 1 88 96 THR A N 1
ATOM 743 C CA . THR A 1 96 ? 2.957 2.076 18.203 1 88 96 THR A CA 1
ATOM 744 C C . THR A 1 96 ? 2.498 1.122 19.297 1 88 96 THR A C 1
ATOM 746 O O . THR A 1 96 ? 1.645 1.474 20.109 1 88 96 THR A O 1
ATOM 749 N N . HIS A 1 97 ? 2.939 -0.102 19.188 1 78.81 97 HIS A N 1
ATOM 750 C CA . HIS A 1 97 ? 2.617 -1.062 20.234 1 78.81 97 HIS A CA 1
ATOM 751 C C . HIS A 1 97 ? 3.613 -0.978 21.391 1 78.81 97 HIS A C 1
ATOM 753 O O . HIS A 1 97 ? 3.297 -1.357 22.516 1 78.81 97 HIS A O 1
ATOM 759 N N . GLY A 1 98 ? 4.906 -0.798 20.984 1 60.12 98 GLY A N 1
ATOM 760 C CA . GLY A 1 98 ? 5.898 -0.642 22.031 1 60.12 98 GLY A CA 1
ATOM 761 C C . GLY A 1 98 ? 5.68 0.596 22.891 1 60.12 98 GLY A C 1
ATOM 762 O O . GLY A 1 98 ? 6.242 0.716 23.969 1 60.12 98 GLY A O 1
ATOM 763 N N . LYS A 1 99 ? 5.18 1.862 22.297 1 53.34 99 LYS A N 1
ATOM 764 C CA . LYS A 1 99 ? 4.82 2.932 23.219 1 53.34 99 LYS A CA 1
ATOM 765 C C . LYS A 1 99 ? 3.896 2.42 24.312 1 53.34 99 LYS A C 1
ATOM 767 O O . LYS A 1 99 ? 3.48 3.184 25.188 1 53.34 99 LYS A O 1
ATOM 772 N N . ALA A 1 100 ? 3.312 1.274 24.297 1 44.62 100 ALA A N 1
ATOM 773 C CA . ALA A 1 100 ? 2.768 0.811 25.578 1 44.62 100 ALA A CA 1
ATOM 774 C C . ALA A 1 100 ? 3.846 0.782 26.656 1 44.62 100 ALA A C 1
ATOM 776 O O . ALA A 1 100 ? 5.039 0.696 26.344 1 44.62 100 ALA A O 1
ATOM 777 N N . ALA A 1 101 ? 3.479 0.832 28.062 1 39.69 101 ALA A N 1
ATOM 778 C CA . ALA A 1 101 ? 4.156 1.147 29.312 1 39.69 101 ALA A CA 1
ATOM 779 C C . ALA A 1 101 ? 5.453 0.356 29.453 1 39.69 101 ALA A C 1
ATOM 781 O O . ALA A 1 101 ? 5.523 -0.808 29.047 1 39.69 101 ALA A O 1
ATOM 782 N N . PRO A 1 102 ? 6.543 0.871 29.219 1 36.88 102 PRO A N 1
ATOM 783 C CA . PRO A 1 102 ? 7.629 0.13 29.875 1 36.88 102 PRO A CA 1
ATOM 784 C C . PRO A 1 102 ? 7.141 -0.713 31.047 1 36.88 102 PRO A C 1
ATOM 786 O O . PRO A 1 102 ? 6.27 -0.277 31.812 1 36.88 102 PRO A O 1
ATOM 789 N N . ASP A 1 103 ? 6.859 -1.963 30.875 1 34.41 103 ASP A N 1
ATOM 790 C CA . ASP A 1 103 ? 6.699 -2.723 32.125 1 34.41 103 ASP A CA 1
ATOM 791 C C . ASP A 1 103 ? 7.555 -2.141 33.25 1 34.41 103 ASP A C 1
ATOM 793 O O . ASP A 1 103 ? 8.781 -2.113 33.125 1 34.41 103 ASP A O 1
ATOM 797 N N . ALA A 1 104 ? 7.105 -1.086 33.906 1 31.83 104 ALA A N 1
ATOM 798 C CA . ALA A 1 104 ? 7.527 -0.871 35.312 1 31.83 104 ALA A CA 1
ATOM 799 C C . ALA A 1 104 ? 7.648 -2.195 36.062 1 31.83 104 ALA A C 1
ATOM 801 O O . ALA A 1 104 ? 6.66 -2.701 36.594 1 31.83 104 ALA A O 1
ATOM 802 N N . ALA A 1 105 ? 7.969 -3.293 35.5 1 36.03 105 ALA A N 1
ATOM 803 C CA . ALA A 1 105 ? 8.414 -4.375 36.375 1 36.03 105 ALA A CA 1
ATOM 804 C C . ALA A 1 105 ? 9.453 -3.875 37.375 1 36.03 105 ALA A C 1
ATOM 806 O O . ALA A 1 105 ? 10.656 -3.928 37.094 1 36.03 105 ALA A O 1
ATOM 807 N N . MET A 1 106 ? 9.492 -2.49 37.656 1 33 106 MET A N 1
ATOM 808 C CA . MET A 1 106 ? 10.391 -2.037 38.719 1 33 106 MET A CA 1
ATOM 809 C C . MET A 1 106 ? 10.391 -3.016 39.875 1 33 106 MET A C 1
ATOM 811 O O . MET A 1 106 ? 9.445 -3.787 40.062 1 33 106 MET A O 1
ATOM 815 N N . SER A 1 107 ? 11.594 -3.188 40.531 1 38.19 107 SER A N 1
ATOM 816 C CA . SER A 1 107 ? 12.188 -3.785 41.719 1 38.19 107 SER A CA 1
ATOM 817 C C . SER A 1 107 ? 11.242 -3.705 42.906 1 38.19 107 SER A C 1
ATOM 819 O O . SER A 1 107 ? 11.016 -2.625 43.469 1 38.19 107 SER A O 1
ATOM 821 N N . CYS A 1 108 ? 10.055 -4.008 42.719 1 36.44 108 CYS A N 1
ATOM 822 C CA . CYS A 1 108 ? 9.422 -4.188 44.031 1 36.44 108 CYS A CA 1
ATOM 823 C C . CYS A 1 108 ? 10.297 -5.035 44.938 1 36.44 108 CYS A C 1
ATOM 825 O O . CYS A 1 108 ? 10.375 -6.254 44.781 1 36.44 108 CYS A O 1
ATOM 827 N N . THR A 1 109 ? 11.633 -4.602 45.062 1 36.19 109 THR A N 1
ATOM 828 C CA . THR A 1 109 ? 12.359 -5.117 46.219 1 36.19 109 THR A CA 1
ATOM 829 C C . THR A 1 109 ? 11.453 -5.195 47.438 1 36.19 109 THR A C 1
ATOM 831 O O . THR A 1 109 ? 10.914 -4.176 47.875 1 36.19 109 THR A O 1
ATOM 834 N N . THR A 1 110 ? 10.711 -6.215 47.5 1 36.22 110 THR A N 1
ATOM 835 C CA . THR A 1 110 ? 10.094 -6.754 48.719 1 36.22 110 THR A CA 1
ATOM 836 C C . THR A 1 110 ? 10.969 -6.488 49.938 1 36.22 110 THR A C 1
ATOM 838 O O . THR A 1 110 ? 12.086 -7 50 1 36.22 110 THR A O 1
ATOM 841 N N . ALA A 1 111 ? 10.969 -5.207 50.438 1 34.78 111 ALA A N 1
ATOM 842 C CA . ALA A 1 111 ? 11.422 -4.961 51.781 1 34.78 111 ALA A CA 1
ATOM 843 C C . ALA A 1 111 ? 10.852 -6.004 52.75 1 34.78 111 ALA A C 1
ATOM 845 O O . ALA A 1 111 ? 9.641 -6.062 52.969 1 34.78 111 ALA A O 1
ATOM 846 N N . ILE A 1 112 ? 11.328 -7.242 52.531 1 36.78 112 ILE A N 1
ATOM 847 C CA . ILE A 1 112 ? 11.195 -8.156 53.656 1 36.78 112 ILE A CA 1
ATOM 848 C C . ILE A 1 112 ? 11.719 -7.484 54.938 1 36.78 112 ILE A C 1
ATOM 850 O O . ILE A 1 112 ? 12.906 -7.168 55.031 1 36.78 112 ILE A O 1
ATOM 854 N N . GLY A 1 113 ? 11.047 -6.285 55.344 1 27.16 113 GLY A N 1
ATOM 855 C CA . GLY A 1 113 ? 11.062 -6.258 56.812 1 27.16 113 GLY A CA 1
ATOM 856 C C . GLY A 1 113 ? 10.289 -7.402 57.438 1 27.16 113 GLY A C 1
ATOM 857 O O . GLY A 1 113 ? 9.453 -8.031 56.781 1 27.16 113 GLY A O 1
ATOM 858 N N . MET B 1 1 ? 2.697 -10.672 10.5 1 77.75 1 MET B N 1
ATOM 859 C CA . MET B 1 1 ? 3.217 -10.242 9.203 1 77.75 1 MET B CA 1
ATOM 860 C C . MET B 1 1 ? 2.189 -9.398 8.461 1 77.75 1 MET B C 1
ATOM 862 O O . MET B 1 1 ? 2.461 -8.242 8.109 1 77.75 1 MET B O 1
ATOM 866 N N . ALA B 1 2 ? 1.008 -9.828 8.383 1 79.75 2 ALA B N 1
ATOM 867 C CA . ALA B 1 2 ? -0.031 -9.102 7.652 1 79.75 2 ALA B CA 1
ATOM 868 C C . ALA B 1 2 ? -0.26 -7.719 8.266 1 79.75 2 ALA B C 1
ATOM 870 O O . ALA B 1 2 ? -0.538 -6.754 7.543 1 79.75 2 ALA B O 1
ATOM 871 N N . ALA B 1 3 ? -0.018 -7.719 9.578 1 84.88 3 ALA B N 1
ATOM 872 C CA . ALA B 1 3 ? -0.229 -6.449 10.266 1 84.88 3 ALA B CA 1
ATOM 873 C C . ALA B 1 3 ? 0.807 -5.414 9.844 1 84.88 3 ALA B C 1
ATOM 875 O O . ALA B 1 3 ? 0.504 -4.219 9.758 1 84.88 3 ALA B O 1
ATOM 876 N N . ALA B 1 4 ? 1.985 -5.852 9.57 1 88 4 ALA B N 1
ATOM 877 C CA . ALA B 1 4 ? 3.051 -4.953 9.133 1 88 4 ALA B CA 1
ATOM 878 C C . ALA B 1 4 ? 2.725 -4.328 7.781 1 88 4 ALA B C 1
ATOM 880 O O . ALA B 1 4 ? 2.961 -3.135 7.57 1 88 4 ALA B O 1
ATOM 881 N N . PHE B 1 5 ? 2.094 -5.086 6.93 1 90.25 5 PHE B N 1
ATOM 882 C CA . PHE B 1 5 ? 1.717 -4.586 5.613 1 90.25 5 PHE B CA 1
ATOM 883 C C . PHE B 1 5 ? 0.497 -3.678 5.707 1 90.25 5 PHE B C 1
ATOM 885 O O . PHE B 1 5 ? 0.372 -2.717 4.941 1 90.25 5 PHE B O 1
ATOM 892 N N . ALA B 1 6 ? -0.294 -3.945 6.656 1 86.56 6 ALA B N 1
ATOM 893 C CA . ALA B 1 6 ? -1.517 -3.166 6.832 1 86.56 6 ALA B CA 1
ATOM 894 C C . ALA B 1 6 ? -1.202 -1.762 7.34 1 86.56 6 ALA B C 1
ATOM 896 O O . ALA B 1 6 ? -1.979 -0.828 7.125 1 86.56 6 ALA B O 1
ATOM 897 N N . ALA B 1 7 ? -0.042 -1.61 7.945 1 85.44 7 ALA B N 1
ATOM 898 C CA . ALA B 1 7 ? 0.313 -0.351 8.594 1 85.44 7 ALA B CA 1
ATOM 899 C C . ALA B 1 7 ? 0.449 0.773 7.57 1 85.44 7 ALA B C 1
ATOM 901 O O . ALA B 1 7 ? 0.131 1.929 7.859 1 85.44 7 ALA B O 1
ATOM 902 N N . ILE B 1 8 ? 0.863 0.457 6.445 1 85.06 8 ILE B N 1
ATOM 903 C CA . ILE B 1 8 ? 1.031 1.523 5.465 1 85.06 8 ILE B CA 1
ATOM 904 C C . ILE B 1 8 ? 0.265 1.178 4.191 1 85.06 8 ILE B C 1
ATOM 906 O O . IL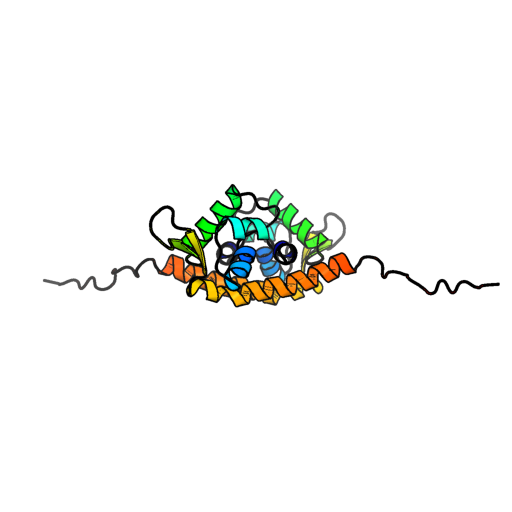E B 1 8 ? 0.482 1.79 3.143 1 85.06 8 ILE B O 1
ATOM 910 N N . GLY B 1 9 ? -0.527 0.227 4.402 1 84.81 9 GLY B N 1
ATOM 911 C CA . GLY B 1 9 ? -1.39 -0.138 3.291 1 84.81 9 GLY B CA 1
ATOM 912 C C . GLY B 1 9 ? -2.557 0.813 3.104 1 84.81 9 GLY B C 1
ATOM 913 O O . GLY B 1 9 ? -2.838 1.639 3.977 1 84.81 9 GLY B O 1
ATOM 914 N N . GLY B 1 10 ? -3.234 0.778 1.938 1 84.5 10 GLY B N 1
ATOM 915 C CA . GLY B 1 10 ? -4.348 1.649 1.599 1 84.5 10 GLY B CA 1
ATOM 916 C C . GLY B 1 10 ? -4.137 2.416 0.307 1 84.5 10 GLY B C 1
ATOM 917 O O . GLY B 1 10 ? -2.996 2.666 -0.092 1 84.5 10 GLY B O 1
ATOM 918 N N . LYS B 1 11 ? -5.184 2.82 -0.181 1 84.38 11 LYS B N 1
ATOM 919 C CA . LYS B 1 11 ? -5.145 3.42 -1.512 1 84.38 11 LYS B CA 1
ATOM 920 C C . LYS B 1 11 ? -4.559 4.828 -1.462 1 84.38 11 LYS B C 1
ATOM 922 O O . LYS B 1 11 ? -3.898 5.266 -2.408 1 84.38 11 LYS B O 1
ATOM 927 N N . TRP B 1 12 ? -4.652 5.469 -0.333 1 89.94 12 TRP B N 1
ATOM 928 C CA . TRP B 1 12 ? -4.355 6.895 -0.354 1 89.94 12 TRP B CA 1
ATOM 929 C C . TRP B 1 12 ? -3.176 7.223 0.553 1 89.94 12 TRP B C 1
ATOM 931 O O . TRP B 1 12 ? -2.553 8.281 0.417 1 89.94 12 TRP B O 1
ATOM 941 N N . LYS B 1 13 ? -2.734 6.422 1.38 1 92.56 13 LYS B N 1
ATOM 942 C CA . LYS B 1 13 ? -1.788 6.762 2.438 1 92.56 13 LYS B CA 1
ATOM 943 C C . LYS B 1 13 ? -0.435 7.16 1.857 1 92.56 13 LYS B C 1
ATOM 945 O O . LYS B 1 13 ? 0.071 8.25 2.143 1 92.56 13 LYS B O 1
ATOM 950 N N . LEU B 1 14 ? 0.095 6.359 0.974 1 94.44 14 LEU B N 1
ATOM 951 C CA . LEU B 1 14 ? 1.429 6.633 0.451 1 94.44 14 LEU B CA 1
ATOM 952 C C . LEU B 1 14 ? 1.405 7.824 -0.502 1 94.44 14 LEU B C 1
ATOM 954 O O . LEU B 1 14 ? 2.363 8.602 -0.558 1 94.44 14 LEU B O 1
ATOM 958 N N . THR B 1 15 ? 0.327 7.957 -1.241 1 94.25 15 THR B N 1
ATOM 959 C CA . THR B 1 15 ? 0.173 9.102 -2.129 1 94.25 15 THR B CA 1
ATOM 960 C C . THR B 1 15 ? 0.165 10.406 -1.334 1 94.25 15 THR B C 1
ATOM 962 O O . THR B 1 15 ? 0.863 11.359 -1.688 1 94.25 15 THR B O 1
ATOM 965 N N . LEU B 1 16 ? -0.575 10.391 -0.288 1 96 16 LEU B N 1
ATOM 966 C CA . LEU B 1 16 ? -0.661 11.586 0.539 1 96 16 LEU B CA 1
ATOM 967 C C . LEU B 1 16 ? 0.689 11.906 1.17 1 96 16 LEU B C 1
ATOM 969 O O . LEU B 1 16 ? 1.094 13.07 1.218 1 96 16 LEU B O 1
ATOM 973 N N . VAL B 1 17 ? 1.355 10.914 1.65 1 97.06 17 VAL B N 1
ATOM 974 C CA . VAL B 1 17 ? 2.67 11.109 2.254 1 97.06 17 VAL B CA 1
ATOM 975 C C . VAL B 1 17 ? 3.635 11.688 1.22 1 97.06 17 VAL B C 1
ATOM 977 O O . VAL B 1 17 ? 4.422 12.586 1.527 1 97.06 17 VAL B O 1
ATOM 980 N N . TYR B 1 18 ? 3.582 11.203 0.054 1 96.56 18 TYR B N 1
ATOM 981 C CA . TYR B 1 18 ? 4.414 11.703 -1.033 1 96.56 18 TYR B CA 1
ATOM 982 C C . TYR B 1 18 ? 4.152 13.188 -1.282 1 96.56 18 TYR B C 1
ATOM 984 O O . TYR B 1 18 ? 5.09 13.977 -1.385 1 96.56 18 TYR B O 1
ATOM 992 N N . TRP B 1 19 ? 2.877 13.539 -1.427 1 96.31 19 TRP B N 1
ATOM 993 C CA . TRP B 1 19 ? 2.525 14.93 -1.7 1 96.31 19 TRP B CA 1
ATOM 994 C C . TRP B 1 19 ? 2.982 15.836 -0.564 1 96.31 19 TRP B C 1
ATOM 996 O O . TRP B 1 19 ? 3.557 16.906 -0.806 1 96.31 19 TRP B O 1
ATOM 1006 N N . LEU B 1 20 ? 2.869 15.352 0.645 1 97.88 20 LEU B N 1
ATOM 1007 C CA . LEU B 1 20 ? 3.229 16.172 1.8 1 97.88 20 LEU B CA 1
ATOM 1008 C C . LEU B 1 20 ? 4.742 16.25 1.957 1 97.88 20 LEU B C 1
ATOM 1010 O O . LEU B 1 20 ? 5.258 17.188 2.576 1 97.88 20 LEU B O 1
ATOM 1014 N N . ALA B 1 21 ? 5.445 15.266 1.483 1 97.62 21 ALA B N 1
ATOM 1015 C CA . ALA B 1 21 ? 6.906 15.312 1.483 1 97.62 21 ALA B CA 1
ATOM 1016 C C . ALA B 1 21 ? 7.418 16.438 0.583 1 97.62 21 ALA B C 1
ATOM 1018 O O . ALA B 1 21 ? 8.539 16.922 0.758 1 97.62 21 ALA B O 1
ATOM 1019 N N . HIS B 1 22 ? 6.609 16.797 -0.321 1 96.31 22 HIS B N 1
ATOM 1020 C CA . HIS B 1 22 ? 7.016 17.828 -1.266 1 96.31 22 HIS B CA 1
ATOM 1021 C C . HIS B 1 22 ? 6.41 19.172 -0.9 1 96.31 22 HIS B C 1
ATOM 1023 O O . HIS B 1 22 ? 6.453 20.125 -1.695 1 96.31 22 HIS B O 1
ATOM 1029 N N . GLY B 1 23 ? 5.797 19.25 0.196 1 96.75 23 GLY B N 1
ATOM 1030 C CA . GLY B 1 23 ? 5.289 20.5 0.717 1 96.75 23 GLY B CA 1
ATOM 1031 C C . GLY B 1 23 ? 4.047 20.344 1.573 1 96.75 23 GLY B C 1
ATOM 1032 O O . GLY B 1 23 ? 3.158 19.547 1.24 1 96.75 23 GLY B O 1
ATOM 1033 N N . GLU B 1 24 ? 4.113 21.078 2.662 1 97.25 24 GLU B N 1
ATOM 1034 C CA . GLU B 1 24 ? 2.895 21.109 3.463 1 97.25 24 GLU B CA 1
ATOM 1035 C C . GLU B 1 24 ? 1.723 21.672 2.66 1 97.25 24 GLU B C 1
ATOM 1037 O O . GLU B 1 24 ? 1.922 22.406 1.689 1 97.25 24 GLU B O 1
ATOM 1042 N N . SER B 1 25 ? 0.445 21.266 3.055 1 97.19 25 SER B N 1
ATOM 1043 C CA . SER B 1 25 ? -0.713 21.688 2.271 1 97.19 25 SER B CA 1
ATOM 1044 C C . SER B 1 25 ? -1.972 21.75 3.131 1 97.19 25 SER B C 1
ATOM 1046 O O . SER B 1 25 ? -2.057 21.078 4.16 1 97.19 25 SER B O 1
ATOM 1048 N N . HIS B 1 26 ? -2.809 22.656 2.691 1 96.56 26 HIS B N 1
ATOM 1049 C CA . HIS B 1 26 ? -4.129 22.656 3.311 1 96.56 26 HIS B CA 1
ATOM 1050 C C . HIS B 1 26 ? -5.051 21.641 2.65 1 96.56 26 HIS B C 1
ATOM 1052 O O . HIS B 1 26 ? -4.684 21.016 1.647 1 96.56 26 HIS B O 1
ATOM 1058 N N . PHE B 1 27 ? -6.227 21.438 3.307 1 97 27 PHE B N 1
ATOM 1059 C CA . PHE B 1 27 ? -7.156 20.391 2.91 1 97 27 PHE B CA 1
ATOM 1060 C C . PHE B 1 27 ? -7.523 20.516 1.437 1 97 27 PHE B C 1
ATOM 1062 O O . PHE B 1 27 ? -7.414 19.547 0.678 1 97 27 PHE B O 1
ATOM 1069 N N . ALA B 1 28 ? -7.863 21.672 1.013 1 95.69 28 ALA B N 1
ATOM 1070 C CA . ALA B 1 28 ? -8.305 21.906 -0.359 1 95.69 28 ALA B CA 1
ATOM 1071 C C . ALA B 1 28 ? -7.168 21.656 -1.35 1 95.69 28 ALA B C 1
ATOM 1073 O O . ALA B 1 28 ? -7.402 21.172 -2.463 1 95.69 28 ALA B O 1
ATOM 1074 N N . GLY B 1 29 ? -6.016 21.984 -1.009 1 95.81 29 GLY B N 1
ATOM 1075 C CA . GLY B 1 29 ? -4.852 21.719 -1.843 1 95.81 29 GLY B CA 1
ATOM 1076 C C . GLY B 1 29 ? -4.602 20.25 -2.068 1 95.81 29 GLY B C 1
ATOM 1077 O O . GLY B 1 29 ? -4.312 19.828 -3.189 1 95.81 29 GLY B O 1
ATOM 1078 N N . LEU B 1 30 ? -4.723 19.484 -1.014 1 96.25 30 LEU B N 1
ATOM 1079 C CA . LEU B 1 30 ? -4.566 18.031 -1.119 1 96.25 30 LEU B CA 1
ATOM 1080 C C . LEU B 1 30 ? -5.676 17.422 -1.967 1 96.25 30 LEU B C 1
ATOM 1082 O O . LEU B 1 30 ? -5.426 16.531 -2.783 1 96.25 30 LEU B O 1
ATOM 1086 N N . ARG B 1 31 ? -6.824 17.938 -1.747 1 94.56 31 ARG B N 1
ATOM 1087 C CA . ARG B 1 31 ? -7.965 17.453 -2.512 1 94.56 31 ARG B CA 1
ATOM 1088 C C . ARG B 1 31 ? -7.77 17.688 -4.004 1 94.56 31 ARG B C 1
ATOM 1090 O O . ARG B 1 31 ? -8.078 16.828 -4.824 1 94.56 31 ARG B O 1
ATOM 1097 N N . ARG B 1 32 ? -7.211 18.75 -4.367 1 92.94 32 ARG B N 1
ATOM 1098 C CA . ARG B 1 32 ? -7 19.109 -5.766 1 92.94 32 ARG B CA 1
ATOM 1099 C C . ARG B 1 32 ? -5.969 18.188 -6.414 1 92.94 32 ARG B C 1
ATOM 1101 O O . ARG B 1 32 ?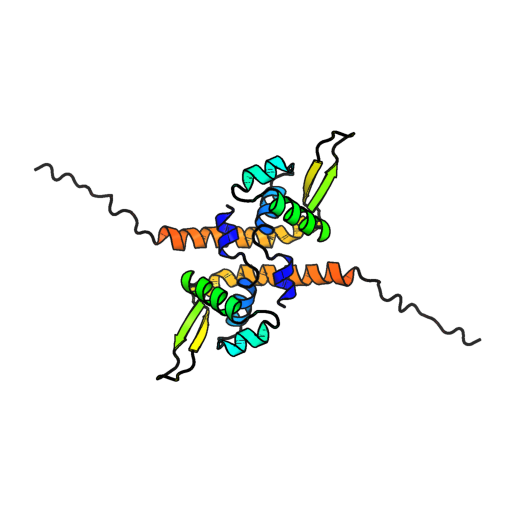 -6.105 17.828 -7.582 1 92.94 32 ARG B O 1
ATOM 1108 N N . ARG B 1 33 ? -5.016 17.812 -5.711 1 89.88 33 ARG B N 1
ATOM 1109 C CA . ARG B 1 33 ? -3.961 16.938 -6.227 1 89.88 33 ARG B CA 1
ATOM 1110 C C . ARG B 1 33 ? -4.48 15.523 -6.438 1 89.88 33 ARG B C 1
ATOM 1112 O O . ARG B 1 33 ? -4.012 14.812 -7.332 1 89.88 33 ARG B O 1
ATOM 1119 N N . GLY B 1 34 ? -5.312 15.188 -5.504 1 80.75 34 GLY B N 1
ATOM 1120 C CA . GLY B 1 34 ? -5.824 13.828 -5.496 1 80.75 34 GLY B CA 1
ATOM 1121 C C . GLY B 1 34 ? -7.047 13.641 -6.379 1 80.75 34 GLY B C 1
ATOM 1122 O O . GLY B 1 34 ? -7.844 12.734 -6.156 1 80.75 34 GLY B O 1
ATOM 1123 N N . ALA B 1 35 ? -7.258 14.461 -7.426 1 69.62 35 ALA B N 1
ATOM 1124 C CA . ALA B 1 35 ? -8.445 14.297 -8.266 1 69.62 35 ALA B CA 1
ATOM 1125 C C . ALA B 1 35 ? -8.727 12.82 -8.539 1 69.62 35 ALA B C 1
ATOM 1127 O O . ALA B 1 35 ? -7.84 12.086 -8.977 1 69.62 35 ALA B O 1
ATOM 1128 N N . PRO B 1 36 ? -9.875 12.273 -7.879 1 83.31 36 PRO B N 1
ATOM 1129 C CA . PRO B 1 36 ? -11.078 11.469 -7.637 1 83.31 36 PRO B CA 1
ATOM 1130 C C . PRO B 1 36 ? -11.211 11.031 -6.18 1 83.31 36 PRO B C 1
ATOM 1132 O O . PRO B 1 36 ? -12.062 10.203 -5.855 1 83.31 36 PRO B O 1
ATOM 1135 N N . ILE B 1 37 ? -10.461 11.656 -5.324 1 90.19 37 ILE B N 1
ATOM 1136 C CA . ILE B 1 37 ? -10.672 11.344 -3.912 1 90.19 37 ILE B CA 1
ATOM 1137 C C . ILE B 1 37 ? -11.766 12.25 -3.344 1 90.19 37 ILE B C 1
ATOM 1139 O O . ILE B 1 37 ? -11.742 13.469 -3.561 1 90.19 37 ILE B O 1
ATOM 1143 N N . THR B 1 38 ? -12.75 11.75 -2.656 1 95.19 38 THR B N 1
ATOM 1144 C CA . THR B 1 38 ? -13.812 12.547 -2.059 1 95.19 38 THR B CA 1
ATOM 1145 C C . THR B 1 38 ? -13.328 13.234 -0.787 1 95.19 38 THR B C 1
ATOM 1147 O O . THR B 1 38 ? -12.359 12.797 -0.167 1 95.19 38 THR B O 1
ATOM 1150 N N . PRO B 1 39 ? -14.023 14.273 -0.381 1 96.38 39 PRO B N 1
ATOM 1151 C CA . PRO B 1 39 ? -13.656 14.945 0.867 1 96.38 39 PRO B CA 1
ATOM 1152 C C . PRO B 1 39 ? -13.711 14.016 2.076 1 96.38 39 PRO B C 1
ATOM 1154 O O . PRO B 1 39 ? -12.836 14.086 2.947 1 96.38 39 PRO B O 1
ATOM 1157 N N . LYS B 1 40 ? -14.664 13.219 2.121 1 97.31 40 LYS B N 1
ATOM 1158 C CA . LYS B 1 40 ? -14.82 12.297 3.244 1 97.31 40 LYS B CA 1
ATOM 1159 C C . LYS B 1 40 ? -13.625 11.352 3.344 1 97.31 40 LYS B C 1
ATOM 1161 O O . LYS B 1 40 ? -13.062 11.164 4.422 1 97.31 40 LYS B O 1
ATOM 1166 N N . VAL B 1 41 ? -13.297 10.773 2.27 1 95.75 41 VAL B N 1
ATOM 1167 C CA . VAL B 1 41 ? -12.203 9.812 2.246 1 95.75 41 VAL B CA 1
ATOM 1168 C C . VAL B 1 41 ? -10.883 10.516 2.576 1 95.75 41 VAL B C 1
ATOM 1170 O O . VAL B 1 41 ? -10.062 9.992 3.33 1 95.75 41 VAL B O 1
ATOM 1173 N N . LEU B 1 42 ? -10.695 11.672 2.01 1 97 42 LEU B N 1
ATOM 1174 C CA . LEU B 1 42 ? -9.492 12.438 2.311 1 97 42 LEU B CA 1
ATOM 1175 C C . LEU B 1 42 ? -9.391 12.734 3.803 1 97 42 LEU B C 1
ATOM 1177 O O . LEU B 1 42 ? -8.336 12.562 4.41 1 97 42 LEU B O 1
ATOM 1181 N N . ALA B 1 43 ? -10.5 13.156 4.41 1 97.94 43 ALA B N 1
ATOM 1182 C CA . ALA B 1 43 ? -10.523 13.453 5.84 1 97.94 43 ALA B CA 1
ATOM 1183 C C . ALA B 1 43 ? -10.172 12.211 6.66 1 97.94 43 ALA B C 1
ATOM 1185 O O . ALA B 1 43 ? -9.383 12.289 7.609 1 97.94 43 ALA B O 1
ATOM 1186 N N . GLU B 1 44 ? -10.734 11.156 6.281 1 97.38 44 GLU B N 1
ATOM 1187 C CA . GLU B 1 44 ? -10.477 9.891 6.965 1 97.38 44 GLU B CA 1
ATOM 1188 C C . GLU B 1 44 ? -9.008 9.492 6.848 1 97.38 44 GLU B C 1
ATOM 1190 O O . GLU B 1 44 ? -8.398 9.055 7.828 1 97.38 44 GLU B O 1
ATOM 1195 N N . GLN B 1 45 ? -8.445 9.648 5.652 1 96.31 45 GLN B N 1
ATOM 1196 C CA . GLN B 1 45 ? -7.047 9.312 5.43 1 96.31 45 GLN B CA 1
ATOM 1197 C C . GLN B 1 45 ? -6.125 10.211 6.25 1 96.31 45 GLN B C 1
ATOM 1199 O O . GLN B 1 45 ? -5.148 9.734 6.836 1 96.31 45 GLN B O 1
ATOM 1204 N N . LEU B 1 46 ? -6.43 11.438 6.305 1 97.88 46 LEU B N 1
ATOM 1205 C CA . LEU B 1 46 ? -5.617 12.383 7.07 1 97.88 46 LEU B CA 1
ATOM 1206 C C . LEU B 1 46 ? -5.707 12.086 8.562 1 97.88 46 LEU B C 1
ATOM 1208 O O . LEU B 1 46 ? -4.703 12.141 9.273 1 97.88 46 LEU B O 1
ATOM 1212 N N . ARG B 1 47 ? -6.902 11.734 9.039 1 97.88 47 ARG B N 1
ATOM 1213 C CA . ARG B 1 47 ? -7.078 11.352 10.438 1 97.88 47 ARG B CA 1
ATOM 1214 C C . ARG B 1 47 ? -6.262 10.109 10.773 1 97.88 47 ARG B C 1
ATOM 1216 O O . ARG B 1 47 ? -5.633 10.039 11.828 1 97.88 47 ARG B O 1
ATOM 1223 N N . GLU B 1 48 ? -6.266 9.156 9.953 1 96.44 48 GLU B N 1
ATOM 1224 C CA . GLU B 1 48 ? -5.512 7.926 10.18 1 96.44 48 GLU B CA 1
ATOM 1225 C C . GLU B 1 48 ? -4.008 8.195 10.195 1 96.44 48 GLU B C 1
ATOM 1227 O O . GLU B 1 48 ? -3.287 7.672 11.039 1 96.44 48 GLU B O 1
ATOM 1232 N N . LEU B 1 49 ? -3.582 9 9.266 1 97.19 49 LEU B N 1
ATOM 1233 C CA . LEU B 1 49 ? -2.164 9.336 9.195 1 97.19 49 LEU B CA 1
ATOM 1234 C C . LEU B 1 49 ? -1.732 10.117 10.43 1 97.19 49 LEU B C 1
ATOM 1236 O O . LEU B 1 49 ? -0.613 9.945 10.922 1 97.19 49 LEU B O 1
ATOM 1240 N N . GLU B 1 50 ? -2.619 10.961 10.898 1 97.88 50 GLU B N 1
ATOM 1241 C CA . GLU B 1 50 ? -2.346 11.695 12.133 1 97.88 50 GLU B CA 1
ATOM 1242 C C . GLU B 1 50 ? -2.279 10.758 13.336 1 97.88 50 GLU B C 1
ATOM 1244 O O . GLU B 1 50 ? -1.357 10.844 14.148 1 97.88 50 GLU B O 1
ATOM 1249 N N . ALA B 1 51 ? -3.225 9.867 13.43 1 95.69 51 ALA B N 1
ATOM 1250 C CA . ALA B 1 51 ? -3.273 8.898 14.523 1 95.69 51 ALA B CA 1
ATOM 1251 C C . ALA B 1 51 ? -2.033 8.016 14.531 1 95.69 51 ALA B C 1
ATOM 1253 O O . ALA B 1 51 ? -1.548 7.617 15.594 1 95.69 51 ALA B O 1
ATOM 1254 N N . ASP B 1 52 ? -1.489 7.801 13.391 1 94.88 52 ASP B N 1
ATOM 1255 C CA . ASP B 1 52 ? -0.317 6.941 13.242 1 94.88 52 ASP B CA 1
ATOM 1256 C C . ASP B 1 52 ? 0.971 7.73 13.469 1 94.88 52 ASP B C 1
ATOM 1258 O O . ASP B 1 52 ? 2.064 7.16 13.453 1 94.88 52 ASP B O 1
ATOM 1262 N N . GLY B 1 53 ? 0.817 9.031 13.555 1 96.94 53 GLY B N 1
ATOM 1263 C CA . GLY B 1 53 ? 1.961 9.875 13.859 1 96.94 53 GLY B CA 1
ATOM 1264 C C . GLY B 1 53 ? 2.76 10.266 12.633 1 96.94 53 GLY B C 1
ATOM 1265 O O . GLY B 1 53 ? 3.871 10.781 12.742 1 96.94 53 GLY B O 1
ATOM 1266 N N . LEU B 1 54 ? 2.225 10.055 11.477 1 97.81 54 LEU B N 1
ATOM 1267 C CA . LEU B 1 54 ? 2.951 10.305 10.234 1 97.81 54 LEU B CA 1
ATOM 1268 C C . LEU B 1 54 ? 2.734 11.734 9.758 1 97.81 54 LEU B C 1
ATOM 1270 O O . LEU B 1 54 ? 3.607 12.32 9.109 1 97.81 54 LEU B O 1
ATOM 1274 N N . VAL B 1 55 ? 1.559 12.266 10.031 1 98.5 55 VAL B N 1
ATOM 1275 C CA . VAL B 1 55 ? 1.158 13.602 9.602 1 98.5 55 VAL B CA 1
ATOM 1276 C C . VAL B 1 55 ? 0.673 14.414 10.805 1 98.5 55 VAL B C 1
ATOM 1278 O O . VAL B 1 55 ? 0.095 13.852 11.742 1 98.5 55 VAL B O 1
ATOM 1281 N N . GLU B 1 56 ? 0.981 15.641 10.781 1 98.56 56 GLU B N 1
ATOM 1282 C CA . GLU B 1 56 ? 0.426 16.516 11.805 1 98.56 56 GLU B CA 1
ATOM 1283 C C . GLU B 1 56 ? -0.427 17.625 11.195 1 98.56 56 GLU B C 1
ATOM 1285 O O . GLU B 1 56 ? -0.118 18.109 10.109 1 98.56 56 GLU B O 1
ATOM 1290 N N . ARG B 1 57 ? -1.505 17.844 11.875 1 97.38 57 ARG B N 1
ATOM 1291 C CA . ARG B 1 57 ? -2.42 18.938 11.57 1 97.38 57 ARG B CA 1
ATOM 1292 C C . ARG B 1 57 ? -2.061 20.188 12.375 1 97.38 57 ARG B C 1
ATOM 1294 O O . ARG B 1 57 ? -2.084 20.172 13.609 1 97.38 57 ARG B O 1
ATOM 1301 N N . VAL B 1 58 ? -1.7 21.297 11.664 1 96.62 58 VAL B N 1
ATOM 1302 C CA . VAL B 1 58 ? -1.165 22.484 12.336 1 96.62 58 VAL B CA 1
ATOM 1303 C C . VAL B 1 58 ? -2.086 23.672 12.094 1 96.62 58 VAL B C 1
ATOM 1305 O O . VAL B 1 58 ? -2.396 24 10.945 1 96.62 58 VAL B O 1
ATOM 1308 N N . GLU B 1 59 ? -2.467 24.312 13.203 1 93.81 59 GLU B N 1
ATOM 1309 C CA . GLU B 1 59 ? -3.189 25.578 13.094 1 93.81 59 GLU B CA 1
ATOM 1310 C C . GLU B 1 59 ? -2.23 26.75 12.898 1 93.81 59 GLU B C 1
ATOM 1312 O O . GLU B 1 59 ? -1.293 26.922 13.672 1 93.81 59 GLU B O 1
ATOM 1317 N N . THR B 1 60 ? -2.354 27.609 11.875 1 89.19 60 THR B N 1
ATOM 1318 C CA . THR B 1 60 ? -1.372 28.609 11.5 1 89.19 60 THR B CA 1
ATOM 1319 C C . THR B 1 60 ? -1.689 29.953 12.156 1 89.19 60 THR B C 1
ATOM 1321 O O . THR B 1 60 ? -0.932 30.922 12.016 1 89.19 60 THR B O 1
ATOM 1324 N N . GLY B 1 61 ? -2.707 30.188 12.805 1 86.12 61 GLY B N 1
ATOM 1325 C CA . GLY B 1 61 ? -3.092 31.438 13.438 1 86.12 61 GLY B CA 1
ATOM 1326 C C . GLY B 1 61 ? -4.438 31.375 14.133 1 86.12 61 GLY B C 1
ATOM 1327 O O . GLY B 1 61 ? -4.941 30.281 14.414 1 86.12 61 GLY B O 1
ATOM 1328 N N . PRO B 1 62 ? -4.812 32.656 14.656 1 82.5 62 PRO B N 1
ATOM 1329 C CA . PRO B 1 62 ? -6.113 32.719 15.328 1 82.5 62 PRO B CA 1
ATOM 1330 C C . PRO B 1 62 ? -7.27 32.344 14.398 1 82.5 62 PRO B C 1
ATOM 1332 O O . PRO B 1 62 ? -7.156 32.5 13.18 1 82.5 62 PRO B O 1
ATOM 1335 N N . VAL B 1 63 ? -8.258 31.672 14.969 1 73.88 63 VAL B N 1
ATOM 1336 C CA . VAL B 1 63 ? -9.445 31.359 14.195 1 73.88 63 VAL B CA 1
ATOM 1337 C C . VAL B 1 63 ? -10.055 32.625 13.625 1 73.88 63 VAL B C 1
ATOM 1339 O O . VAL B 1 63 ? -10.188 33.625 14.336 1 73.88 63 VAL B O 1
ATOM 1342 N N . PRO B 1 64 ? -10.391 32.656 12.227 1 74.94 64 PRO B N 1
ATOM 1343 C CA . PRO B 1 64 ? -10.367 31.516 11.328 1 74.94 64 PRO B CA 1
ATOM 1344 C C . PRO B 1 64 ? -9.008 31.297 10.664 1 74.94 64 PRO B C 1
ATOM 1346 O O . PRO B 1 64 ? -8.672 32 9.711 1 74.94 64 PRO B O 1
ATOM 1349 N N . ALA B 1 65 ? -8.031 30.656 11.367 1 78.31 65 ALA B N 1
ATOM 1350 C CA . ALA B 1 65 ? -6.715 30.422 10.789 1 78.31 65 ALA B CA 1
ATOM 1351 C C . ALA B 1 65 ? -6.719 29.172 9.906 1 78.31 65 ALA B C 1
ATOM 1353 O O . ALA B 1 65 ? -7.57 28.297 10.062 1 78.31 65 ALA B O 1
ATOM 1354 N N . ARG B 1 66 ? -5.891 29.156 8.945 1 88.69 66 ARG B N 1
ATOM 1355 C CA . ARG B 1 66 ? -5.75 28.031 8.023 1 88.69 66 ARG B CA 1
ATOM 1356 C C . ARG B 1 66 ? -5.094 26.844 8.711 1 88.69 66 ARG B C 1
ATOM 1358 O O . ARG B 1 66 ? -4.219 27.016 9.562 1 88.69 66 ARG B O 1
ATOM 1365 N N . VAL B 1 67 ? -5.727 25.766 8.469 1 95.94 67 VAL B N 1
ATOM 1366 C CA . VAL B 1 67 ? -5.137 24.5 8.906 1 95.94 67 VAL B CA 1
ATOM 1367 C C . VAL B 1 67 ? -4.273 23.906 7.789 1 95.94 67 VAL B C 1
ATOM 1369 O O . VAL B 1 67 ? -4.688 23.875 6.629 1 95.94 67 VAL B O 1
ATOM 1372 N N . ILE B 1 68 ? -3.062 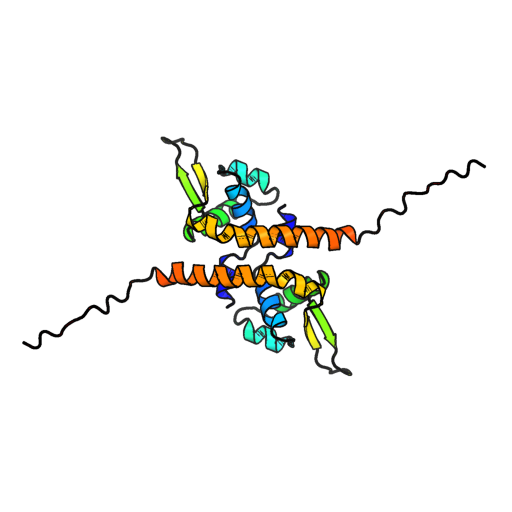23.609 8.219 1 97.69 68 ILE B N 1
ATOM 1373 C CA . ILE B 1 68 ? -2.223 22.953 7.219 1 97.69 68 ILE B CA 1
ATOM 1374 C C . ILE B 1 68 ? -1.798 21.578 7.719 1 97.69 68 ILE B C 1
ATOM 1376 O O . ILE B 1 68 ? -1.847 21.297 8.922 1 97.69 68 ILE B O 1
ATOM 1380 N N . TYR B 1 69 ? -1.463 20.75 6.793 1 98.56 69 TYR B N 1
ATOM 1381 C CA . TYR B 1 69 ? -0.929 19.422 7.059 1 98.56 69 TYR B CA 1
ATOM 1382 C C . TYR B 1 69 ? 0.527 19.312 6.625 1 98.56 69 TYR B C 1
ATOM 1384 O O . TYR B 1 69 ? 0.904 19.828 5.57 1 98.56 69 TYR B O 1
ATOM 1392 N N . ARG B 1 70 ? 1.371 18.672 7.391 1 98.44 70 ARG B N 1
ATOM 1393 C CA . ARG B 1 70 ? 2.764 18.422 7.035 1 98.44 70 ARG B CA 1
ATOM 1394 C C . ARG B 1 70 ? 3.246 17.094 7.613 1 98.44 70 ARG B C 1
ATOM 1396 O O . ARG B 1 70 ? 2.629 16.547 8.531 1 98.44 70 ARG B O 1
ATOM 1403 N N . LEU B 1 71 ? 4.309 16.594 7.059 1 98.44 71 LEU B N 1
ATOM 1404 C CA . LEU B 1 71 ? 4.898 15.375 7.582 1 98.44 71 LEU B CA 1
ATOM 1405 C C . LEU B 1 71 ? 5.602 15.633 8.914 1 98.44 71 LEU B C 1
ATOM 1407 O O . LEU B 1 71 ? 6.258 16.672 9.086 1 98.44 71 LEU B O 1
ATOM 1411 N N . THR B 1 72 ? 5.387 14.711 9.82 1 98.38 72 THR B N 1
ATOM 1412 C CA . THR B 1 72 ? 6.195 14.719 11.039 1 98.38 72 THR B CA 1
ATOM 1413 C C . THR B 1 72 ? 7.59 14.172 10.758 1 98.38 72 THR B C 1
ATOM 1415 O O . THR B 1 72 ? 7.832 13.57 9.711 1 98.38 72 THR B O 1
ATOM 1418 N N . PRO B 1 73 ? 8.492 14.391 11.758 1 98.12 73 PRO B N 1
ATOM 1419 C CA . PRO B 1 73 ? 9.789 13.711 11.609 1 98.12 73 PRO B CA 1
ATOM 1420 C C . PRO B 1 73 ? 9.648 12.203 11.453 1 98.12 73 PRO B C 1
ATOM 1422 O O . PRO B 1 73 ? 10.344 11.594 10.633 1 98.12 73 PRO B O 1
ATOM 1425 N N . TYR B 1 74 ? 8.734 11.578 12.148 1 97.94 74 TYR B N 1
ATOM 1426 C CA . TYR B 1 74 ? 8.477 10.148 12.008 1 97.94 74 TYR B CA 1
ATOM 1427 C C . TYR B 1 74 ? 7.926 9.836 10.625 1 97.94 74 TYR B C 1
ATOM 1429 O O . TYR B 1 74 ? 8.305 8.828 10.008 1 97.94 74 TYR B O 1
ATOM 1437 N N . GLY B 1 75 ? 7.09 10.711 10.133 1 98.12 75 GLY B N 1
ATOM 1438 C CA . GLY B 1 75 ? 6.512 10.531 8.805 1 98.12 75 GLY B CA 1
ATOM 1439 C C . GLY B 1 75 ? 7.555 10.469 7.703 1 98.12 75 GLY B C 1
ATOM 1440 O O . GLY B 1 75 ? 7.352 9.797 6.691 1 98.12 75 GLY B O 1
ATOM 1441 N N . THR B 1 76 ? 8.656 11.117 7.953 1 98.25 76 THR B N 1
ATOM 1442 C CA . THR B 1 76 ? 9.703 11.133 6.941 1 98.25 76 THR B CA 1
ATOM 1443 C C . THR B 1 76 ? 10.391 9.766 6.855 1 98.25 76 THR B C 1
ATOM 1445 O O . THR B 1 76 ? 11.031 9.453 5.852 1 98.25 76 THR B O 1
ATOM 1448 N N . THR B 1 77 ? 10.25 8.922 7.836 1 98.12 77 THR B N 1
ATOM 1449 C CA . THR B 1 77 ? 10.961 7.648 7.875 1 98.12 77 THR B CA 1
ATOM 1450 C C . THR B 1 77 ? 10.367 6.672 6.863 1 98.12 77 THR B C 1
ATOM 1452 O O . THR B 1 77 ? 11 5.668 6.523 1 98.12 77 THR B O 1
ATOM 1455 N N . VAL B 1 78 ? 9.148 6.961 6.398 1 97.81 78 VAL B N 1
ATOM 1456 C CA . VAL B 1 78 ? 8.516 6.031 5.473 1 97.81 78 VAL B CA 1
ATOM 1457 C C . VAL B 1 78 ? 8.828 6.434 4.035 1 97.81 78 VAL B C 1
ATOM 1459 O O . VAL B 1 78 ? 8.523 5.695 3.096 1 97.81 78 VAL B O 1
ATOM 1462 N N . LEU B 1 79 ? 9.547 7.473 3.811 1 98.31 79 LEU B N 1
ATOM 1463 C CA . LEU B 1 79 ? 9.734 8.039 2.479 1 98.31 79 LEU B CA 1
ATOM 1464 C C . LEU B 1 79 ? 10.508 7.066 1.584 1 98.31 79 LEU B C 1
ATOM 1466 O O . LEU B 1 79 ? 10.227 6.969 0.387 1 98.31 79 LEU B O 1
ATOM 1470 N N . PRO B 1 80 ? 11.438 6.273 2.119 1 98.25 80 PRO B N 1
ATOM 1471 C CA . PRO B 1 80 ? 12.078 5.289 1.244 1 98.25 80 PRO B CA 1
ATOM 1472 C C . PRO B 1 80 ? 11.094 4.266 0.685 1 98.25 80 PRO B C 1
ATOM 1474 O O . PRO B 1 80 ? 11.211 3.857 -0.473 1 98.25 80 PRO B O 1
ATOM 1477 N N . VAL B 1 81 ? 10.164 3.914 1.447 1 97.31 81 VAL B N 1
ATOM 1478 C CA . VAL B 1 81 ? 9.109 3.012 0.995 1 97.31 81 VAL B CA 1
ATOM 1479 C C . VAL B 1 81 ? 8.266 3.701 -0.072 1 97.31 81 VAL B C 1
ATOM 1481 O O . VAL B 1 81 ? 8 3.129 -1.132 1 97.31 81 VAL B O 1
ATOM 1484 N N . VAL B 1 82 ? 7.898 4.891 0.168 1 97.12 82 VAL B N 1
ATOM 1485 C CA . VAL B 1 82 ? 7.082 5.688 -0.741 1 97.12 82 VAL B CA 1
ATOM 1486 C C . VAL B 1 82 ? 7.781 5.805 -2.094 1 97.12 82 VAL B C 1
ATOM 1488 O O . VAL B 1 82 ? 7.164 5.586 -3.139 1 97.12 82 VAL B O 1
ATOM 1491 N N . GLU B 1 83 ? 9.023 6.078 -2.027 1 97.44 83 GLU B N 1
ATOM 1492 C CA . GLU B 1 83 ? 9.789 6.246 -3.258 1 97.44 83 GLU B CA 1
ATOM 1493 C C . GLU B 1 83 ? 9.922 4.922 -4.008 1 97.44 83 GLU B C 1
ATOM 1495 O O . GLU B 1 83 ? 9.867 4.891 -5.238 1 97.44 83 GLU B O 1
ATOM 1500 N N . GLY B 1 84 ? 10.133 3.816 -3.266 1 97.19 84 GLY B N 1
ATOM 1501 C CA . GLY B 1 84 ? 10.156 2.504 -3.895 1 97.19 84 GLY B CA 1
ATOM 1502 C C . GLY B 1 84 ? 8.867 2.164 -4.621 1 97.19 84 GLY B C 1
ATOM 1503 O O . GLY B 1 84 ? 8.898 1.657 -5.746 1 97.19 84 GLY B O 1
ATOM 1504 N N . VAL B 1 85 ? 7.789 2.51 -4.008 1 96.38 85 VAL B N 1
ATOM 1505 C CA . VAL B 1 85 ? 6.48 2.26 -4.609 1 96.38 85 VAL B CA 1
ATOM 1506 C C . VAL B 1 85 ? 6.305 3.137 -5.848 1 96.38 85 VAL B C 1
ATOM 1508 O O . VAL B 1 85 ? 5.848 2.662 -6.891 1 96.38 85 VAL B O 1
ATOM 1511 N N . ARG B 1 86 ? 6.637 4.34 -5.738 1 95.44 86 ARG B N 1
ATOM 1512 C CA . ARG B 1 86 ? 6.496 5.262 -6.859 1 95.44 86 ARG B CA 1
ATOM 1513 C C . ARG B 1 86 ? 7.289 4.781 -8.07 1 95.44 86 ARG B C 1
ATOM 1515 O O . ARG B 1 86 ? 6.746 4.68 -9.172 1 95.44 86 ARG B O 1
ATOM 1522 N N . VAL B 1 87 ? 8.523 4.488 -7.84 1 97.12 87 VAL B N 1
ATOM 1523 C CA . VAL B 1 87 ? 9.422 4.109 -8.922 1 97.12 87 VAL B CA 1
ATOM 1524 C C . VAL B 1 87 ? 8.922 2.818 -9.578 1 97.12 87 VAL B C 1
ATOM 1526 O O . VAL B 1 87 ? 8.789 2.748 -10.797 1 97.12 87 VAL B O 1
ATOM 1529 N N . TRP B 1 88 ? 8.664 1.877 -8.805 1 97.31 88 TRP B N 1
ATOM 1530 C CA . TRP B 1 88 ? 8.195 0.61 -9.352 1 97.31 88 TRP B CA 1
ATOM 1531 C C . TRP B 1 88 ? 6.844 0.781 -10.039 1 97.31 88 TRP B C 1
ATOM 1533 O O . TRP B 1 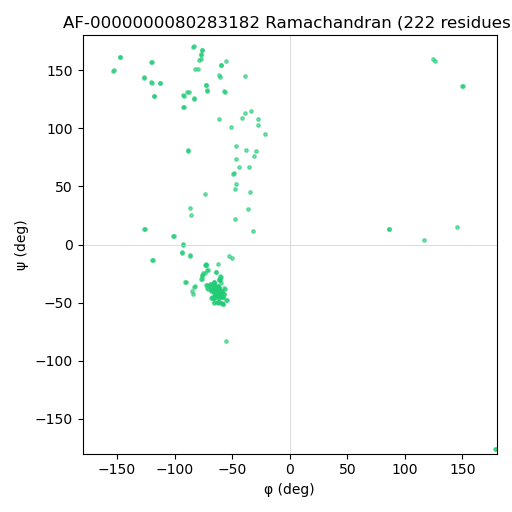88 ? 6.602 0.21 -11.102 1 97.31 88 TRP B O 1
ATOM 1543 N N . GLY B 1 89 ? 5.965 1.479 -9.391 1 95.81 89 GLY B N 1
ATOM 1544 C CA . GLY B 1 89 ? 4.648 1.714 -9.953 1 95.81 89 GLY B CA 1
ATOM 1545 C C . GLY B 1 89 ? 4.695 2.377 -11.32 1 95.81 89 GLY B C 1
ATOM 1546 O O . GLY B 1 89 ? 3.941 2.01 -12.219 1 95.81 89 GLY B O 1
ATOM 1547 N N . GLU B 1 90 ? 5.547 3.332 -11.453 1 95.31 90 GLU B N 1
ATOM 1548 C CA . GLU B 1 90 ? 5.719 4.004 -12.742 1 95.31 90 GLU B CA 1
ATOM 1549 C C . GLU B 1 90 ? 6.23 3.039 -13.805 1 95.31 90 GLU B C 1
ATOM 1551 O O . GLU B 1 90 ? 5.738 3.033 -14.938 1 95.31 90 GLU B O 1
ATOM 1556 N N . ALA B 1 91 ? 7.18 2.229 -13.445 1 96.12 91 ALA B N 1
ATOM 1557 C CA . ALA B 1 91 ? 7.699 1.219 -14.367 1 96.12 91 ALA B CA 1
ATOM 1558 C C . ALA B 1 91 ? 6.613 0.222 -14.75 1 96.12 91 ALA B C 1
ATOM 1560 O O . ALA B 1 91 ? 6.527 -0.192 -15.914 1 96.12 91 ALA B O 1
ATOM 1561 N N . HIS B 1 92 ? 5.828 -0.146 -13.812 1 96.12 92 HIS B N 1
ATOM 1562 C CA . HIS B 1 92 ? 4.734 -1.082 -14.047 1 96.12 92 HIS B CA 1
ATOM 1563 C C . HIS B 1 92 ? 3.703 -0.499 -15.008 1 96.12 92 HIS B C 1
ATOM 1565 O O . HIS B 1 92 ? 3.227 -1.191 -15.906 1 96.12 92 HIS B O 1
ATOM 1571 N N . LEU B 1 93 ? 3.363 0.72 -14.844 1 93.44 93 LEU B N 1
ATOM 1572 C CA . LEU B 1 93 ? 2.404 1.377 -15.719 1 93.44 93 LEU B CA 1
ATOM 1573 C C . LEU B 1 93 ? 2.936 1.448 -17.141 1 93.44 93 LEU B C 1
ATOM 1575 O O . LEU B 1 93 ? 2.178 1.278 -18.109 1 93.44 93 LEU B O 1
ATOM 1579 N N . GLU B 1 94 ? 4.188 1.711 -17.25 1 93.56 94 GLU B N 1
ATOM 1580 C CA . GLU B 1 94 ? 4.809 1.737 -18.562 1 93.56 94 GLU B CA 1
ATOM 1581 C C . GLU B 1 94 ? 4.746 0.366 -19.234 1 93.56 94 GLU B C 1
ATOM 1583 O O . GLU B 1 94 ? 4.508 0.265 -20.438 1 93.56 94 GLU B O 1
ATOM 1588 N N . ARG B 1 95 ? 4.984 -0.624 -18.406 1 92.25 95 ARG B N 1
ATOM 1589 C CA . ARG B 1 95 ? 4.949 -1.992 -18.922 1 92.25 95 ARG B CA 1
ATOM 1590 C C . ARG B 1 95 ? 3.541 -2.375 -19.359 1 92.25 95 ARG B C 1
ATOM 1592 O O . ARG B 1 95 ? 3.363 -3.01 -20.406 1 92.25 95 ARG B O 1
ATOM 1599 N N . THR B 1 96 ? 2.596 -2.004 -18.594 1 88.19 96 THR B N 1
ATOM 1600 C CA . THR B 1 96 ? 1.226 -2.428 -18.859 1 88.19 96 THR B CA 1
ATOM 1601 C C . THR B 1 96 ? 0.57 -1.515 -19.891 1 88.19 96 THR B C 1
ATOM 1603 O O . THR B 1 96 ? -0.335 -1.936 -20.609 1 88.19 96 THR B O 1
ATOM 1606 N N . HIS B 1 97 ? 0.89 -0.232 -19.828 1 78.25 97 HIS B N 1
ATOM 1607 C CA . HIS B 1 97 ? 0.372 0.697 -20.812 1 78.25 97 HIS B CA 1
ATOM 1608 C C . HIS B 1 97 ? 1.238 0.697 -2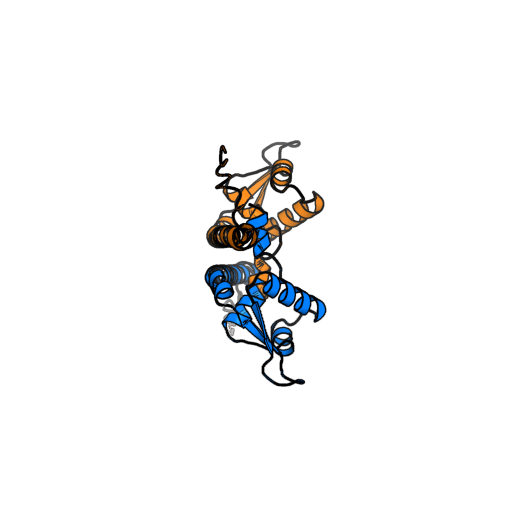2.078 1 78.25 97 HIS B C 1
ATOM 1610 O O . HIS B 1 97 ? 0.766 1.042 -23.156 1 78.25 97 HIS B O 1
ATOM 1616 N N . GLY B 1 98 ? 2.59 0.681 -21.844 1 59.81 98 GLY B N 1
ATOM 1617 C CA . GLY B 1 98 ? 3.461 0.598 -23 1 59.81 98 GLY B CA 1
ATOM 1618 C C . GLY B 1 98 ? 3.234 -0.651 -23.828 1 59.81 98 GLY B C 1
ATOM 1619 O O . GLY B 1 98 ? 3.711 -0.746 -24.969 1 59.81 98 GLY B O 1
ATOM 1620 N N . LYS B 1 99 ? 2.846 -1.872 -23.203 1 52.94 99 LYS B N 1
ATOM 1621 C CA . LYS B 1 99 ? 2.482 -2.979 -24.094 1 52.94 99 LYS B CA 1
ATOM 1622 C C . LYS B 1 99 ? 1.422 -2.553 -25.094 1 52.94 99 LYS B C 1
ATOM 1624 O O . LYS B 1 99 ? 1.005 -3.348 -25.938 1 52.94 99 LYS B O 1
ATOM 1629 N N . ALA B 1 100 ? 0.753 -1.39 -25.047 1 44.44 100 ALA B N 1
ATOM 1630 C CA . ALA B 1 100 ? 0.129 -0.94 -26.297 1 44.44 100 ALA B CA 1
ATOM 1631 C C . ALA B 1 100 ? 1.175 -0.705 -27.375 1 44.44 100 ALA B C 1
ATOM 1633 O O . ALA B 1 100 ? 2.203 -0.07 -27.125 1 44.44 100 ALA B O 1
ATOM 1634 N N . ALA B 1 101 ? 1.271 -1.508 -28.359 1 39.62 101 ALA B N 1
ATOM 1635 C CA . ALA B 1 101 ? 2.168 -1.528 -29.516 1 39.62 101 ALA B CA 1
ATOM 1636 C C . ALA B 1 101 ? 2.514 -0.112 -29.969 1 39.62 101 ALA B C 1
ATOM 1638 O O . ALA B 1 101 ? 1.685 0.796 -29.875 1 39.62 101 ALA B O 1
ATOM 1639 N N . PRO B 1 102 ? 3.648 0.389 -29.922 1 37.75 102 PRO B N 1
ATOM 1640 C CA . PRO B 1 102 ? 3.92 1.619 -30.672 1 37.75 102 PRO B CA 1
ATOM 1641 C C . PRO B 1 102 ? 3.031 1.769 -31.906 1 37.75 102 PRO B C 1
ATOM 1643 O O . PRO B 1 102 ? 2.684 0.772 -32.531 1 37.75 102 PRO B O 1
ATOM 1646 N N . ASP B 1 103 ? 2.047 2.639 -32 1 35.62 103 ASP B N 1
ATOM 1647 C CA . ASP B 1 103 ? 1.467 2.934 -33.312 1 35.62 103 ASP B CA 1
ATOM 1648 C C . ASP B 1 103 ? 2.488 2.723 -34.438 1 35.62 103 ASP B C 1
ATOM 1650 O O . ASP B 1 103 ? 3.59 3.277 -34.375 1 35.62 103 ASP B O 1
ATOM 1654 N N . ALA B 1 104 ? 2.416 1.615 -35.188 1 38.41 104 ALA B N 1
ATOM 1655 C CA . ALA B 1 104 ? 2.785 1.516 -36.594 1 38.41 104 ALA B CA 1
ATOM 1656 C C . ALA B 1 104 ? 2.516 2.826 -37.312 1 38.41 104 ALA B C 1
ATOM 1658 O O . ALA B 1 104 ? 2.451 2.855 -38.562 1 38.41 104 ALA B O 1
ATOM 1659 N N . ALA B 1 105 ? 2.252 3.826 -36.656 1 35.25 105 ALA B N 1
ATOM 1660 C CA . ALA B 1 105 ? 1.951 5.008 -37.438 1 35.25 105 ALA B CA 1
ATOM 1661 C C . ALA B 1 105 ? 3.156 5.426 -38.281 1 35.25 105 ALA B C 1
ATOM 1663 O O . ALA B 1 105 ? 3.168 6.508 -38.875 1 35.25 105 ALA B O 1
ATOM 1664 N N . MET B 1 106 ? 4.426 4.934 -38 1 34.16 106 MET B N 1
ATOM 1665 C CA . MET B 1 106 ? 5.406 5.75 -38.719 1 34.16 106 MET B CA 1
ATOM 1666 C C . MET B 1 106 ? 5.105 5.781 -40.219 1 34.16 106 MET B C 1
ATOM 1668 O O . MET B 1 106 ? 5.121 6.848 -40.812 1 34.16 106 MET B O 1
ATOM 1672 N N . SER B 1 107 ? 5.586 4.68 -40.938 1 37.28 107 SER B N 1
ATOM 1673 C CA . SER B 1 107 ? 6.113 4.855 -42.281 1 37.28 107 SER B CA 1
ATOM 1674 C C . SER B 1 107 ? 4.992 5.109 -43.281 1 37.28 107 SER B C 1
ATOM 1676 O O . SER B 1 107 ? 4.246 4.191 -43.625 1 37.28 107 SER B O 1
ATOM 1678 N N . CYS B 1 108 ? 4.059 5.898 -43 1 36.88 108 CYS B N 1
ATOM 1679 C CA . CYS B 1 108 ? 3.254 6.312 -44.156 1 36.88 108 CYS B CA 1
ATOM 1680 C C . CYS B 1 108 ? 4.141 6.75 -45.312 1 36.88 108 CYS B C 1
ATOM 1682 O O . CYS B 1 108 ? 4.688 7.855 -45.312 1 36.88 108 CYS B O 1
ATOM 1684 N N . THR B 1 109 ? 5.215 5.953 -45.688 1 36.47 109 THR B N 1
ATOM 1685 C CA . THR B 1 109 ? 5.848 6.262 -46.938 1 36.47 109 THR B CA 1
ATOM 1686 C C . THR B 1 109 ? 4.801 6.469 -48.031 1 36.47 109 THR B C 1
ATOM 1688 O O . THR B 1 109 ? 4.012 5.562 -48.344 1 36.47 109 THR B O 1
ATOM 1691 N N . THR B 1 110 ? 4.273 7.645 -48.125 1 36.88 110 THR B N 1
ATOM 1692 C CA . THR B 1 110 ? 3.621 8.297 -49.281 1 36.88 110 THR B CA 1
ATOM 1693 C C . THR B 1 110 ? 4.285 7.898 -50.594 1 36.88 110 THR B C 1
ATOM 1695 O O . THR B 1 110 ? 5.453 8.219 -50.812 1 36.88 110 THR B O 1
ATOM 1698 N N . ALA B 1 111 ? 4.16 6.582 -50.969 1 34.81 111 ALA B N 1
ATOM 1699 C CA . ALA B 1 111 ? 4.422 6.254 -52.375 1 34.81 111 ALA B CA 1
ATOM 1700 C C . ALA B 1 111 ? 3.715 7.23 -53.312 1 34.81 111 ALA B C 1
ATOM 1702 O O . ALA B 1 111 ? 2.486 7.336 -53.281 1 34.81 111 ALA B O 1
ATOM 1703 N N . ILE B 1 112 ? 4.312 8.469 -53.344 1 37.38 112 ILE B N 1
ATOM 1704 C CA . ILE B 1 112 ? 4.078 9.328 -54.5 1 37.38 112 ILE B CA 1
ATOM 1705 C C . ILE B 1 112 ? 4.297 8.531 -55.781 1 37.38 112 ILE B C 1
ATOM 1707 O O . ILE B 1 112 ? 5.398 8.031 -56.031 1 37.38 112 ILE B O 1
ATOM 1711 N N . GLY B 1 113 ? 3.42 7.406 -55.969 1 27.33 113 GLY B N 1
ATOM 1712 C CA . GLY B 1 113 ? 3.174 7.312 -57.406 1 27.33 113 GLY B CA 1
ATOM 1713 C C . GLY B 1 113 ? 2.387 8.484 -57.938 1 27.33 113 GLY B C 1
ATOM 1714 O O . GLY B 1 113 ? 1.729 9.203 -57.188 1 27.33 113 GLY B O 1
#

Secondary structure (DSSP, 8-state):
-HHHHHTS-SSSHHHHHHHHHT--B-HHHHHHHTTT--HHHHHHHHHHHHHTTSEEEEE-SSSSPPEEEEE-TTGGGGHHHHHHHHHHHHHHHHHHHHTS-------------/-HHHHHTS-SSSHHHHHHHHHT--B-HHHHHHHTTT--HHHHHHHHHHHHHTTSEEEEE-SSSSPPEEEEE-TTGGGGHHHHHHHHHHHHHHHHHHHHTS---S-S-------

Radius of gyration: 23.08 Å; Cα contacts (8 Å, |Δi|>4): 260; chains: 2; bounding box: 27×66×114 Å

InterPro domains:
  IPR002577 Helix-turn-helix, HxlR type [PF01638] (8-95)
  IPR002577 Helix-turn-helix, HxlR type [PS51118] (1-97)
  IPR036388 Winged helix-like DNA-binding domain superfamily [G3DSA:1.10.10.10] (1-111)
  IPR036390 Winged helix DNA-binding domain superfamily [SSF46785] (2-98)

pLDDT: mean 85.41, std 20.11, range [27.16, 98.56]

Foldseek 3Di:
DVVVCVLQDDDPRLVLLVVQVVHKAALVVSCVVVPPDDSVNSVVSQVSCVVSQQKDWDFPDDPVGTIIIHGDPVNVVCVVVSVVCVVVVVVVCCVVVVVPDPPCPPCPVPPPD/DVVVCVLQDDDCRLVLLVVQVVHKAALVVSCVVPPPDDSVNSVVSQVSCVVSQQKDWDFPDDPVGTIIIHGDPVNVVCVVVSVVCVVVVVVVCCVVVVVPPPPPPPPPVPPPD

Nearest PDB structures (foldseek):
  4a5n-assembly2_D  TM=9.057E-01  e=5.624E-09  Bacillus subtilis
  2hzt-assembly1_B  TM=9.379E-01  e=1.369E-08  Bacillus subtilis
  4a5m-assembly1_B  TM=9.400E-01  e=1.765E-08  Bacillus subtilis
  5hs7-assembly1_A  TM=8.688E-01  e=3.078E-07  Bacillus subtilis subsp. subtilis str. 168
  5hs8-assembly1_A  TM=8.311E-01  e=2.240E-07  Bacillus subtilis subsp. subtilis str. 168

Sequence (226 aa):
MAAAFAAIGGKWKLTLVYWLAHGESHFAGLRRRGAPITPKVLAEQLRELEADGLVERVETGPVPARVIYRLTPYGTTVLPVVEGVRVWGEAHLERTHGKAAPDAAMSCTTAIGMAAAFAAIGGKWKLTLVYWLAHGESHFAGLRRRGAPITPKVLAEQLRELEADGLVERVETGPVPARVIYRLTPYGTTVLPVVEGVRVWGEAHLERTHGKAAPDAAMSCTTAIG

Organism: Amycolatopsis orientalis (NCBI:txid31958)

Solvent-accessible surface area (backbone atoms only — not comparable to full-atom values): 12816 Å² total; per-residue (Å²): 110,66,64,18,42,48,68,66,37,39,74,54,51,47,52,52,51,52,54,28,72,75,40,64,40,34,70,68,57,51,45,64,73,42,77,89,59,50,72,67,58,50,52,51,52,52,49,52,34,35,76,70,48,30,33,42,83,42,76,75,52,70,86,93,38,58,54,34,34,32,59,31,82,64,30,55,70,49,45,66,44,42,51,41,39,41,56,49,19,46,53,47,47,44,53,66,58,52,70,46,73,71,78,77,72,63,80,72,69,71,74,78,119,109,66,65,19,45,49,68,66,36,40,75,53,51,49,52,50,52,53,54,27,72,75,39,64,39,34,69,68,58,50,45,63,73,43,80,85,60,50,72,66,58,50,51,52,50,51,51,51,35,35,76,71,48,30,32,43,83,42,75,74,53,70,87,94,40,58,55,32,35,33,59,30,81,64,29,56,71,48,44,67,42,42,51,41,39,41,55,51,18,47,53,48,47,44,55,68,57,52,67,51,68,75,75,81,67,68,78,71,70,75,72,80,117